Protein AF-A0A831PRX8-F1 (afdb_monomer)

InterPro domains:
  IPR012939 Glycosyl hydrolase family 92 [PF07971] (80-228)
  IPR050883 Peptide-N(4)-(N-acetyl-beta-glucosaminyl)asparagine amidase [PTHR12143] (80-228)

Mean predicted aligned error: 10.91 Å

Radius of gyration: 21.91 Å; Cα contacts (8 Å, |Δi|>4): 265; chains: 1; bounding box: 57×39×65 Å

Foldseek 3Di:
DDDDDPDDDDDDPDPQPDPDPDDDDDFDQPPGLVDRDPDPPDDDPPPQDPVLQVVLVVLCVVCVVVLSVDPPNVVSSVVSSVLSRPFDQAADPQQWHQALLRDIDGDDPAGATFWPPLVPCLVPSLLVCVVRVVVRLLNDVQNQLRNCVNNVARAQGGHRSRGDVPDADRRVVSSLVSCVVSPNDPHDPVSVVVRVVCLQAHADDPPDDSVRHGVQNVCCVVPVDRDPVPD

Sequence (231 aa):
MTVCCPDYPRPLRFQIVLRVAEIDKRELIVICRRCLVFEPLAPVIGDANPVNVLFARNQICKYKRMLISINHRFVTVFVFYRSLLAQYISQDVDGKYFGADGKIHTAKNYNFYGSFSCWDTYRSQHPLLTLIAHEHVNDFIKSIVAKTKQYGWLPGQHFQNVFGEGMVGDHLVPVVVDAYRKGFRDYDVDFIYNAMRTKALEFPKPPVSVDAARSGLKYTNELGYIAADRV

pLDDT: mean 78.48, std 23.6, range [23.33, 98.56]

Secondary structure (DSSP, 8-state):
-----S---S--------------SS----B-SS-B------SS-TT--HHHHHHHHHHHHHTHHHHHTSTTHHHHHHHHHHTTTSS-B-S-TTSEEE-TTSSEEE--SS--B--B-HHHHTTTHHHHHHHH-HHHHHHHHHHHHHHHHHHSS--SEEETTEEE--SSS-THHHHHHHHHHTT---S-HHHHHHHHHHHHHSPPPTTS-GGGSPTTHHHHHHHSS--TT--

Solvent-accessible surface area (backbone atoms only — not comparable to full-atom values): 14121 Å² total; per-residue (Å²): 135,86,85,68,78,93,86,72,86,86,85,79,89,70,83,76,84,75,80,74,80,90,74,79,95,84,76,69,80,52,69,46,98,89,42,86,47,87,59,85,70,77,87,76,78,78,89,69,57,67,68,34,54,51,50,28,52,51,51,50,62,74,45,37,71,66,51,64,73,43,93,56,37,68,62,52,53,51,52,53,43,60,65,37,58,64,77,46,77,48,49,49,98,87,29,38,29,73,40,52,67,78,42,82,43,68,48,78,99,50,61,38,48,30,44,44,65,22,78,69,33,46,80,49,48,52,60,48,36,62,74,78,42,55,89,47,50,34,22,51,50,39,26,53,47,52,40,23,67,48,54,74,47,62,68,44,19,30,52,79,44,44,79,40,68,60,79,73,69,66,31,49,51,61,45,52,50,53,37,48,73,75,66,48,64,74,52,68,59,69,61,47,51,51,39,52,51,43,47,74,76,42,72,53,59,84,93,46,57,60,77,67,23,49,84,47,46,70,40,32,73,75,70,73,43,67,57,82,94,78,108

Organism: NCBI:txid1484053

Structure (mmCIF, N/CA/C/O backbone):
data_AF-A0A831PRX8-F1
#
_entry.id   AF-A0A831PRX8-F1
#
loop_
_atom_site.group_PDB
_atom_site.id
_atom_site.type_symbol
_atom_site.label_atom_id
_atom_site.label_alt_id
_atom_site.label_comp_id
_atom_site.label_asym_id
_atom_site.label_entity_id
_atom_site.label_seq_id
_atom_site.pdbx_PDB_ins_code
_atom_site.Cartn_x
_atom_site.Cartn_y
_atom_site.Cartn_z
_atom_site.occupancy
_atom_site.B_iso_or_equiv
_atom_site.auth_seq_id
_atom_site.auth_comp_id
_atom_site.auth_asym_id
_atom_site.auth_atom_id
_atom_site.pdbx_PDB_model_num
ATOM 1 N N . MET A 1 1 ? -17.770 23.412 24.672 1.00 24.62 1 MET A N 1
ATOM 2 C CA . MET A 1 1 ? -19.061 22.699 24.786 1.00 24.62 1 MET A CA 1
ATOM 3 C C . MET A 1 1 ? -18.770 21.221 24.958 1.00 24.62 1 MET A C 1
ATOM 5 O O . MET A 1 1 ? -18.294 20.577 24.034 1.00 24.62 1 MET A O 1
ATOM 9 N N . THR A 1 2 ? -18.957 20.726 26.173 1.00 24.41 2 THR A N 1
ATOM 10 C CA . THR A 1 2 ? -18.679 19.346 26.574 1.00 24.41 2 THR A CA 1
ATOM 11 C C . THR A 1 2 ? -19.899 18.499 26.234 1.00 24.41 2 THR A C 1
ATOM 13 O O . THR A 1 2 ? -20.941 18.660 26.862 1.00 24.41 2 THR A O 1
ATOM 16 N N . VAL A 1 3 ? -19.805 17.620 25.236 1.00 25.72 3 VAL A N 1
ATOM 17 C CA . VAL A 1 3 ? -20.837 16.597 25.018 1.00 25.72 3 VAL A CA 1
ATOM 18 C C . VAL A 1 3 ? -20.432 15.377 25.837 1.00 25.72 3 VAL A C 1
ATOM 20 O O . VAL A 1 3 ? -19.638 14.540 25.408 1.00 25.72 3 VAL A O 1
ATOM 23 N N . CYS A 1 4 ? -20.924 15.344 27.074 1.00 27.72 4 CYS A N 1
ATOM 24 C CA . CYS A 1 4 ? -20.926 14.148 27.903 1.00 27.72 4 CYS A CA 1
ATOM 25 C C . CYS A 1 4 ? -21.866 13.103 27.290 1.00 27.72 4 CYS A C 1
ATOM 27 O O . CYS A 1 4 ? -22.941 13.433 26.795 1.00 27.72 4 CYS A O 1
ATOM 29 N N . CYS A 1 5 ? -21.450 11.840 27.364 1.00 25.31 5 CYS A N 1
ATOM 30 C CA . CYS A 1 5 ? -22.303 10.675 27.140 1.00 25.31 5 CYS A CA 1
ATOM 31 C C . CYS A 1 5 ? -23.614 10.813 27.958 1.00 25.31 5 CYS A C 1
ATOM 33 O O . CYS A 1 5 ? -23.515 11.231 29.116 1.00 25.31 5 CYS A O 1
ATOM 35 N N . PRO A 1 6 ? -24.806 10.465 27.430 1.00 28.02 6 PRO A N 1
ATOM 36 C CA . PRO A 1 6 ? -26.090 10.863 28.029 1.00 28.02 6 PRO A CA 1
ATOM 37 C C . PRO A 1 6 ? -26.479 10.182 29.355 1.00 28.02 6 PRO A C 1
ATOM 39 O O . PRO A 1 6 ? -27.463 10.590 29.962 1.00 28.02 6 PRO A O 1
ATOM 42 N N . ASP A 1 7 ? -25.730 9.194 29.848 1.00 31.30 7 ASP A N 1
ATOM 43 C CA . ASP A 1 7 ? -26.253 8.258 30.858 1.00 31.30 7 ASP A CA 1
ATOM 44 C C . ASP A 1 7 ? -25.655 8.367 32.272 1.00 31.30 7 ASP A C 1
ATOM 46 O O . ASP A 1 7 ? -25.472 7.343 32.925 1.00 31.30 7 ASP A O 1
ATOM 50 N N . TYR A 1 8 ? -25.352 9.558 32.812 1.00 31.92 8 TYR A N 1
ATOM 51 C CA . TYR A 1 8 ? -25.035 9.639 34.254 1.00 31.92 8 TYR A CA 1
ATOM 52 C C . TYR A 1 8 ? -25.580 10.887 34.978 1.00 31.92 8 TYR A C 1
ATOM 54 O O . TYR A 1 8 ? -25.291 12.014 34.567 1.00 31.92 8 TYR A O 1
ATOM 62 N N . PRO A 1 9 ? -26.321 10.716 36.096 1.00 30.98 9 PRO A N 1
ATOM 63 C CA . PRO A 1 9 ? -26.810 11.822 36.916 1.00 30.98 9 PRO A CA 1
ATOM 64 C C . PRO A 1 9 ? -25.683 12.480 37.744 1.00 30.98 9 PRO A C 1
ATOM 66 O O . PRO A 1 9 ? -24.712 11.838 38.142 1.00 30.98 9 PRO A O 1
ATOM 69 N N . ARG A 1 10 ? -25.833 13.796 37.972 1.00 29.72 10 ARG A N 1
ATOM 70 C CA . ARG A 1 10 ? -24.941 14.747 38.686 1.00 29.72 10 ARG A CA 1
ATOM 71 C C . ARG A 1 10 ? -24.609 14.345 40.153 1.00 29.72 10 ARG A C 1
ATOM 73 O O . ARG A 1 10 ? -25.204 13.419 40.686 1.00 29.72 10 ARG A O 1
ATOM 80 N N . PRO A 1 11 ? -23.768 15.108 40.886 1.00 34.84 11 PRO A N 1
ATOM 81 C CA . PRO A 1 11 ? -22.313 15.040 40.927 1.00 34.84 11 PRO A CA 1
ATOM 82 C C . PRO A 1 11 ? -21.845 14.606 42.333 1.00 34.84 11 PRO A C 1
ATOM 84 O O . PRO A 1 11 ? -21.962 15.358 43.299 1.00 34.84 11 PRO A O 1
ATOM 87 N N . LEU A 1 12 ? -21.269 13.414 42.479 1.00 26.17 12 LEU A N 1
ATOM 88 C CA . LEU A 1 12 ? -20.567 13.068 43.718 1.00 26.17 12 LEU A CA 1
ATOM 89 C C . LEU A 1 12 ? -19.159 13.667 43.669 1.00 26.17 12 LEU A C 1
ATOM 91 O O . LEU A 1 12 ? -18.431 13.468 42.697 1.00 26.17 12 LEU A O 1
ATOM 95 N N . ARG A 1 13 ? -18.791 14.419 44.714 1.00 28.67 13 ARG A N 1
ATOM 96 C CA . ARG A 1 13 ? -17.426 14.898 44.979 1.00 28.67 13 ARG A CA 1
ATOM 97 C C . ARG A 1 13 ? -16.452 13.719 44.891 1.00 28.67 13 ARG A C 1
ATOM 99 O O . ARG A 1 13 ? -16.284 12.976 45.852 1.00 28.67 13 ARG A O 1
ATOM 106 N N . PHE A 1 14 ? -15.800 13.547 43.747 1.00 28.70 14 PHE A N 1
ATOM 107 C CA . PHE A 1 14 ? -14.693 12.614 43.615 1.00 28.70 14 PHE A CA 1
ATOM 108 C C . PHE A 1 14 ? -13.418 13.334 44.045 1.00 28.70 14 PHE A C 1
ATOM 110 O O . PHE A 1 14 ? -12.893 14.176 43.321 1.00 28.70 14 PHE A O 1
ATOM 117 N N . GLN A 1 15 ? -12.914 12.990 45.232 1.00 23.33 15 GLN A N 1
ATOM 118 C CA . GLN A 1 15 ? -11.492 13.122 45.535 1.00 23.33 15 GLN A CA 1
ATOM 119 C C . GLN A 1 15 ? -10.727 12.333 44.467 1.00 23.33 15 GLN A C 1
ATOM 121 O O . GLN A 1 15 ? -10.672 11.102 44.485 1.00 23.33 15 GLN A O 1
ATOM 126 N N . ILE A 1 16 ? -10.184 13.049 43.487 1.00 30.73 16 ILE A N 1
ATOM 127 C CA . ILE A 1 16 ? -9.253 12.493 42.517 1.00 30.73 16 ILE A CA 1
ATOM 128 C C . ILE A 1 16 ? -7.970 12.215 43.296 1.00 30.73 16 ILE A C 1
ATOM 130 O O . ILE A 1 16 ? -7.211 13.127 43.609 1.00 30.73 16 ILE A O 1
ATOM 134 N N . VAL A 1 17 ? -7.727 10.950 43.637 1.00 25.27 17 VAL A N 1
ATOM 135 C CA . VAL A 1 17 ? -6.405 10.509 44.093 1.00 25.27 17 VAL A CA 1
ATOM 136 C C . VAL A 1 17 ? -5.488 10.529 42.869 1.00 25.27 17 VAL A C 1
ATOM 138 O O . VAL A 1 17 ? -5.312 9.528 42.174 1.00 25.27 17 VAL A O 1
ATOM 141 N N . LEU A 1 18 ? -4.971 11.720 42.567 1.00 30.11 18 LEU A N 1
ATOM 142 C CA . LEU A 1 18 ? -3.895 11.974 41.620 1.00 30.11 18 LEU A CA 1
ATOM 143 C C . LEU A 1 18 ? -2.624 11.320 42.179 1.00 30.11 18 LEU A C 1
ATOM 145 O O . LEU A 1 18 ? -1.923 11.913 42.990 1.00 30.11 18 LEU A O 1
ATOM 149 N N . ARG A 1 19 ? -2.305 10.088 41.769 1.00 27.78 19 ARG A N 1
ATOM 150 C CA . ARG A 1 19 ? -0.903 9.644 41.796 1.00 27.78 19 ARG A CA 1
ATOM 151 C C . ARG A 1 19 ? -0.262 10.126 40.505 1.00 27.78 19 ARG A C 1
ATOM 153 O O . ARG A 1 19 ? -0.295 9.437 39.491 1.00 27.78 19 ARG A O 1
ATOM 160 N N . VAL A 1 20 ? 0.235 11.356 40.566 1.00 32.34 20 VAL A N 1
ATOM 161 C CA . VAL A 1 20 ? 1.140 11.943 39.583 1.00 32.34 20 VAL A CA 1
ATOM 162 C C . VAL A 1 20 ? 2.449 11.165 39.685 1.00 32.34 20 VAL A C 1
ATOM 164 O O . VAL A 1 20 ? 3.098 11.189 40.725 1.00 32.34 20 VAL A O 1
ATOM 167 N N . ALA A 1 21 ? 2.808 10.419 38.645 1.00 28.75 21 ALA A N 1
ATOM 168 C CA . ALA A 1 21 ? 4.212 10.107 38.426 1.00 28.75 21 ALA A CA 1
ATOM 169 C C . ALA A 1 21 ? 4.812 11.375 37.807 1.00 28.75 21 ALA A C 1
ATOM 171 O O . ALA A 1 21 ? 4.507 11.705 36.662 1.00 28.75 21 ALA A O 1
ATOM 172 N N . GLU A 1 22 ? 5.551 12.138 38.609 1.00 28.20 22 GLU A N 1
ATOM 173 C CA . GLU A 1 22 ? 6.318 13.299 38.162 1.00 28.20 22 GLU A CA 1
ATOM 174 C C . GLU A 1 22 ? 7.402 12.842 37.184 1.00 28.20 22 GLU A C 1
ATOM 176 O O . GLU A 1 22 ? 8.437 12.331 37.598 1.00 28.20 22 GLU A O 1
ATOM 181 N N . ILE A 1 23 ? 7.169 13.036 35.886 1.00 33.28 23 ILE A N 1
ATOM 182 C CA . ILE A 1 23 ? 8.236 13.230 34.902 1.00 33.28 23 ILE A CA 1
ATOM 183 C C . ILE A 1 23 ? 7.803 14.397 34.012 1.00 33.28 23 ILE A C 1
ATOM 185 O O . ILE A 1 23 ? 6.857 14.297 33.239 1.00 33.28 23 ILE A O 1
ATOM 189 N N . ASP A 1 24 ? 8.471 15.518 34.262 1.00 27.70 24 ASP A N 1
ATOM 190 C CA . ASP A 1 24 ? 8.668 16.727 33.464 1.00 27.70 24 ASP A CA 1
ATOM 191 C C . ASP A 1 24 ? 7.588 17.171 32.447 1.00 27.70 24 ASP A C 1
ATOM 193 O O . ASP A 1 24 ? 7.362 16.589 31.390 1.00 27.70 24 ASP A O 1
ATOM 197 N N . LYS A 1 25 ? 6.954 18.291 32.806 1.00 32.66 25 LYS A N 1
ATOM 198 C CA . LYS A 1 25 ? 6.227 19.288 32.003 1.00 32.66 25 LYS A CA 1
ATOM 199 C C . LYS A 1 25 ? 6.123 19.004 30.487 1.00 32.66 25 LYS A C 1
ATOM 201 O O . LYS A 1 25 ? 7.031 19.367 29.745 1.00 32.66 25 LYS A O 1
ATOM 206 N N . ARG A 1 26 ? 4.950 18.508 30.044 1.00 32.50 26 ARG A N 1
ATOM 207 C CA . ARG A 1 26 ? 4.150 18.923 28.850 1.00 32.50 26 ARG A CA 1
ATOM 208 C C . ARG A 1 26 ? 3.352 17.753 28.215 1.00 32.50 26 ARG A C 1
ATOM 210 O O . ARG A 1 26 ? 3.678 17.340 27.117 1.00 32.50 26 ARG A O 1
ATOM 217 N N . GLU A 1 27 ? 2.312 17.244 28.885 1.00 33.47 27 GLU A N 1
ATOM 218 C CA . GLU A 1 27 ? 1.098 16.587 28.320 1.00 33.47 27 GLU A CA 1
ATOM 219 C C . GLU A 1 27 ? 0.470 15.669 29.388 1.00 33.47 27 GLU A C 1
ATOM 221 O O . GLU A 1 27 ? 1.110 14.747 29.890 1.00 33.47 27 GLU A O 1
ATOM 226 N N . LEU A 1 28 ? -0.791 15.913 29.763 1.00 36.50 28 LEU A N 1
ATOM 227 C CA . LEU A 1 28 ? -1.523 15.105 30.747 1.00 36.50 28 LEU A CA 1
ATOM 228 C C . LEU A 1 28 ? -2.551 14.225 30.025 1.00 36.50 28 LEU A C 1
ATOM 230 O O . LEU A 1 28 ? -3.632 14.685 29.668 1.00 36.50 28 LEU A O 1
ATOM 234 N N . ILE A 1 29 ? -2.254 12.934 29.853 1.00 42.22 29 ILE A N 1
ATOM 235 C CA . ILE A 1 29 ? -3.304 11.939 29.594 1.00 42.22 29 ILE A CA 1
ATOM 236 C C . ILE A 1 29 ? -3.951 11.627 30.946 1.00 42.22 29 ILE A C 1
ATOM 238 O O . ILE A 1 29 ? -3.381 10.905 31.767 1.00 42.22 29 ILE A O 1
ATOM 242 N N . VAL A 1 30 ? -5.147 12.164 31.202 1.00 40.50 30 VAL A N 1
ATOM 243 C CA . VAL A 1 30 ? -5.895 11.868 32.434 1.00 40.50 30 VAL A CA 1
ATOM 244 C C . VAL A 1 30 ? -6.531 10.478 32.323 1.00 40.50 30 VAL A C 1
ATOM 246 O O . VAL A 1 30 ? -7.697 10.297 31.972 1.00 40.50 30 VAL A O 1
ATOM 249 N N . ILE A 1 31 ? -5.752 9.447 32.648 1.00 47.00 31 ILE A N 1
ATOM 250 C CA . ILE A 1 31 ? -6.264 8.083 32.814 1.00 47.00 31 ILE A CA 1
ATOM 251 C C . ILE A 1 31 ? -6.915 7.988 34.202 1.00 47.00 31 ILE A C 1
ATOM 253 O O . ILE A 1 31 ? -6.281 7.606 35.185 1.00 47.00 31 ILE A O 1
ATOM 257 N N . CYS A 1 32 ? -8.197 8.345 34.315 1.00 40.19 32 CYS A N 1
ATOM 258 C CA . CYS A 1 32 ? -8.956 8.097 35.541 1.00 40.19 32 CYS A CA 1
ATOM 259 C C . CYS A 1 32 ? -9.113 6.578 35.749 1.00 40.19 32 CYS A C 1
ATOM 261 O O . CYS A 1 32 ? -9.435 5.843 34.814 1.00 40.19 32 CYS A O 1
ATOM 263 N N . ARG A 1 33 ? -8.947 6.092 36.993 1.00 41.28 33 ARG A N 1
ATOM 264 C CA . ARG A 1 33 ? -9.055 4.660 37.370 1.00 41.28 33 ARG A CA 1
ATOM 265 C C . ARG A 1 33 ? -10.352 3.975 36.906 1.00 41.28 33 ARG A C 1
ATOM 267 O O . ARG A 1 33 ? -10.385 2.750 36.845 1.00 41.28 33 ARG A O 1
ATOM 274 N N . ARG A 1 34 ? -11.401 4.742 36.581 1.00 41.59 34 ARG A N 1
ATOM 275 C CA . ARG A 1 34 ? -12.678 4.258 36.021 1.00 41.59 34 ARG A CA 1
ATOM 276 C C . ARG A 1 34 ? -12.938 4.698 34.574 1.00 41.59 34 ARG A C 1
ATOM 278 O O . ARG A 1 34 ? -13.712 4.048 33.873 1.00 41.59 34 ARG A O 1
ATOM 285 N N . CYS A 1 35 ? -12.272 5.745 34.089 1.00 44.12 35 CYS A N 1
ATOM 286 C CA . CYS A 1 35 ? -12.516 6.312 32.768 1.00 44.12 35 CYS A CA 1
ATOM 287 C C . CYS A 1 35 ? -11.206 6.700 32.073 1.00 44.12 35 CYS A C 1
ATOM 289 O O . CYS A 1 35 ? -10.506 7.594 32.529 1.00 44.12 35 CYS A O 1
ATOM 291 N N . LEU A 1 36 ? -10.909 6.088 30.921 1.00 49.84 36 LEU A N 1
ATOM 292 C CA . LEU A 1 36 ? -10.067 6.746 29.920 1.00 49.84 36 LEU A CA 1
ATOM 293 C C . LEU A 1 36 ? -10.834 7.995 29.476 1.00 49.84 36 LEU A C 1
ATOM 295 O O . LEU A 1 36 ? -11.807 7.872 28.732 1.00 49.84 36 LEU A O 1
ATOM 299 N N . VAL A 1 37 ? -10.470 9.154 30.017 1.00 42.50 37 VAL A N 1
ATOM 300 C CA . VAL A 1 37 ? -10.925 10.452 29.525 1.00 42.50 37 VAL A CA 1
ATOM 301 C C . VAL A 1 37 ? -9.766 10.994 28.706 1.00 42.50 37 VAL A C 1
ATOM 303 O O . VAL A 1 37 ? -8.740 11.396 29.242 1.00 42.50 37 VAL A O 1
ATOM 306 N N . PHE A 1 38 ? -9.907 10.907 27.387 1.00 43.59 38 PHE A N 1
ATOM 307 C CA . PHE A 1 38 ? -8.982 11.535 26.453 1.00 43.59 38 PHE A CA 1
ATOM 308 C C . PHE A 1 38 ? -9.445 12.984 26.285 1.00 43.59 38 PHE A C 1
ATOM 310 O O . PHE A 1 38 ? -10.287 13.274 25.436 1.00 43.59 38 PHE A O 1
ATOM 317 N N . GLU A 1 39 ? -8.962 13.878 27.143 1.00 40.16 39 GLU A N 1
ATOM 318 C CA . GLU A 1 39 ? -9.019 15.310 26.861 1.00 40.16 39 GLU A CA 1
ATOM 319 C C . GLU A 1 39 ? -7.693 15.711 26.213 1.00 40.16 39 GLU A C 1
ATOM 321 O O . GLU A 1 39 ? -6.651 15.627 26.864 1.00 40.16 39 GLU A O 1
ATOM 326 N N . PRO A 1 40 ? -7.687 16.101 24.926 1.00 40.34 40 PRO A N 1
ATOM 327 C CA . PRO A 1 40 ? -6.510 16.703 24.336 1.00 40.34 40 PRO A CA 1
ATOM 328 C C . PRO A 1 40 ? -6.356 18.106 24.928 1.00 40.34 40 PRO A C 1
ATOM 330 O O . PRO A 1 40 ? -6.984 19.058 24.473 1.00 40.34 40 PRO A O 1
ATOM 333 N N . LEU A 1 41 ? -5.504 18.249 25.939 1.00 37.16 41 LEU A N 1
ATOM 334 C CA . LEU A 1 41 ? -4.852 19.529 26.190 1.00 37.16 41 LEU A CA 1
ATOM 335 C C . LEU A 1 41 ? -3.688 19.625 25.199 1.00 37.16 41 LEU A C 1
ATOM 337 O O . LEU A 1 41 ? -2.563 19.248 25.512 1.00 37.16 41 LEU A O 1
ATOM 341 N N . ALA A 1 42 ? -3.972 20.071 23.973 1.00 36.12 42 ALA A N 1
ATOM 342 C CA . ALA A 1 42 ? -2.919 20.571 23.089 1.00 36.12 42 ALA A CA 1
ATOM 343 C C . ALA A 1 42 ? -2.218 21.743 23.812 1.00 36.12 42 ALA A C 1
ATOM 345 O O . ALA A 1 42 ? -2.925 22.565 24.404 1.00 36.12 42 ALA A O 1
ATOM 346 N N . PRO A 1 43 ? -0.870 21.830 23.808 1.00 38.50 43 PRO A N 1
ATOM 347 C CA . PRO A 1 43 ? -0.081 21.817 22.576 1.00 38.50 43 PRO A CA 1
ATOM 348 C C . PRO A 1 43 ? 1.312 21.156 22.721 1.00 38.50 43 PRO A C 1
ATOM 350 O O . PRO A 1 43 ? 2.255 21.806 23.170 1.00 38.50 43 PRO A O 1
ATOM 353 N N . VAL A 1 44 ? 1.492 19.899 22.294 1.00 37.84 44 VAL A N 1
ATOM 354 C CA . VAL A 1 44 ? 2.837 19.388 21.917 1.00 37.84 44 VAL A CA 1
ATOM 355 C C . VAL A 1 44 ? 2.817 18.490 20.679 1.00 37.84 44 VAL A C 1
ATOM 357 O O . VAL A 1 44 ? 3.828 18.388 19.991 1.00 37.84 44 VAL A O 1
ATOM 360 N N . ILE A 1 45 ? 1.671 17.925 20.289 1.00 43.28 45 ILE A N 1
ATOM 361 C CA . ILE A 1 45 ? 1.517 17.307 18.962 1.00 43.28 45 ILE A CA 1
ATOM 362 C C . ILE A 1 45 ? 1.122 18.384 17.938 1.00 43.28 45 ILE A C 1
ATOM 364 O O . ILE A 1 45 ? -0.045 18.509 17.571 1.00 43.28 45 ILE A O 1
ATOM 368 N N . GLY A 1 46 ? 2.088 19.197 17.506 1.00 37.06 46 GLY A N 1
ATOM 369 C CA . GLY A 1 46 ? 1.940 19.971 16.271 1.00 37.06 46 GLY A CA 1
ATOM 370 C C . GLY A 1 46 ? 1.691 19.018 15.095 1.00 37.06 46 GLY A C 1
ATOM 371 O O . GLY A 1 46 ? 2.318 17.965 15.016 1.00 37.06 46 GLY A O 1
ATOM 372 N N . ASP A 1 47 ? 0.744 19.366 14.225 1.00 46.78 47 ASP A N 1
ATOM 373 C CA . ASP A 1 47 ? 0.515 18.771 12.895 1.00 46.78 47 ASP A CA 1
ATOM 374 C C . ASP A 1 47 ? -0.225 17.418 12.786 1.00 46.78 47 ASP A C 1
ATOM 376 O O . ASP A 1 47 ? -0.334 16.866 11.689 1.00 46.78 47 ASP A O 1
ATOM 380 N N . ALA A 1 48 ? -0.816 16.870 13.857 1.00 56.03 48 ALA A N 1
ATOM 381 C CA . ALA A 1 48 ? -1.646 15.663 13.715 1.00 56.03 48 ALA A CA 1
ATOM 382 C C . ALA A 1 48 ? -3.025 15.966 13.093 1.00 56.03 48 ALA A C 1
ATOM 384 O O . ALA A 1 48 ? -3.785 16.791 13.601 1.00 56.03 48 ALA A O 1
ATOM 385 N N . ASN A 1 49 ? -3.382 15.240 12.025 1.00 67.44 49 ASN A N 1
ATOM 386 C CA . ASN A 1 49 ? -4.675 15.368 11.346 1.00 67.44 49 ASN A CA 1
ATOM 387 C C . ASN A 1 49 ? -5.848 15.106 12.330 1.00 67.44 49 ASN A C 1
ATOM 389 O O . ASN A 1 49 ? -5.914 14.012 12.906 1.00 67.44 49 ASN A O 1
ATOM 393 N N . PRO A 1 50 ? -6.803 16.047 12.499 1.00 72.19 50 PRO A N 1
ATOM 394 C CA . PRO A 1 50 ? -7.936 15.903 13.420 1.00 72.19 50 PRO A CA 1
ATOM 395 C C . PRO A 1 50 ? -8.776 14.636 13.205 1.00 72.19 50 PRO A C 1
ATOM 397 O O . PRO A 1 50 ? -9.286 14.064 14.170 1.00 72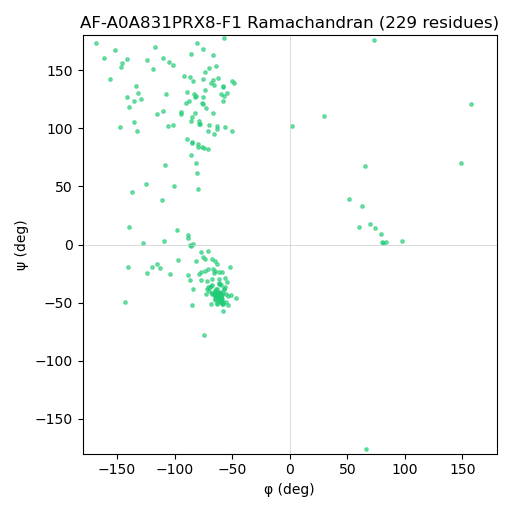.19 50 PRO A O 1
ATOM 400 N N . VAL A 1 51 ? -8.890 14.161 11.959 1.00 75.00 51 VAL A N 1
ATOM 401 C CA . VAL A 1 51 ? -9.621 12.931 11.611 1.00 75.00 51 VAL A CA 1
ATOM 402 C C . VAL A 1 51 ? -8.942 11.705 12.223 1.00 75.00 51 VAL A C 1
ATOM 404 O O . VAL A 1 51 ? -9.611 10.852 12.807 1.00 75.00 51 VAL A O 1
ATOM 407 N N . ASN A 1 52 ? -7.611 11.645 12.178 1.00 74.75 52 ASN A N 1
ATOM 408 C CA . ASN A 1 52 ? -6.846 10.535 12.747 1.00 74.75 52 ASN A CA 1
ATOM 409 C C . ASN A 1 52 ? -6.865 10.545 14.274 1.00 74.75 52 ASN A C 1
ATOM 411 O O . ASN A 1 52 ? -6.953 9.489 14.897 1.00 74.75 52 ASN A O 1
ATOM 415 N N . VAL A 1 53 ? -6.842 11.730 14.889 1.00 77.94 53 VAL A N 1
ATOM 416 C CA . VAL A 1 53 ? -6.995 11.861 16.346 1.00 77.94 53 VAL A CA 1
ATOM 417 C C . VAL A 1 53 ? -8.364 11.339 16.785 1.00 77.94 53 VAL A C 1
ATOM 419 O O . VAL A 1 53 ? -8.462 10.593 17.764 1.00 77.94 53 VAL A O 1
ATOM 422 N N . LEU A 1 54 ? -9.422 11.677 16.042 1.00 78.94 54 LEU A N 1
ATOM 423 C CA . LEU A 1 54 ? -10.769 11.181 16.309 1.00 78.94 54 LEU A CA 1
ATOM 424 C C . LEU A 1 54 ? -10.866 9.661 16.120 1.00 78.94 54 LEU A C 1
ATOM 426 O O . LEU A 1 54 ? -11.413 8.971 16.980 1.00 78.94 54 LEU A O 1
ATOM 430 N N . PHE A 1 55 ? -10.293 9.130 15.040 1.00 82.62 55 PHE A N 1
ATOM 431 C CA . PHE A 1 55 ? -10.216 7.691 14.798 1.00 82.62 55 PHE A CA 1
ATOM 432 C C . PHE A 1 55 ? -9.484 6.960 15.932 1.00 82.62 55 PHE A C 1
ATOM 434 O O . PHE A 1 55 ? -10.031 6.019 16.513 1.00 82.62 55 PHE A O 1
ATOM 441 N N . ALA A 1 56 ? -8.296 7.431 16.320 1.00 82.75 56 ALA A N 1
ATOM 442 C CA . ALA A 1 56 ? -7.515 6.841 17.400 1.00 82.75 56 ALA A CA 1
ATOM 443 C C . ALA A 1 56 ? -8.291 6.842 18.724 1.00 82.75 56 ALA A C 1
ATOM 445 O O . ALA A 1 56 ? -8.345 5.830 19.427 1.00 82.75 56 ALA A O 1
ATOM 446 N N . ARG A 1 57 ? -8.971 7.953 19.034 1.00 79.31 57 ARG A N 1
ATOM 447 C CA . ARG A 1 57 ? -9.854 8.057 20.200 1.00 79.31 57 ARG A CA 1
ATOM 448 C C . ARG A 1 57 ? -10.985 7.026 20.148 1.00 79.31 57 ARG A C 1
ATOM 450 O O . ARG A 1 57 ? -11.224 6.352 21.150 1.00 79.31 57 ARG A O 1
ATOM 457 N N . ASN A 1 58 ? -11.650 6.865 19.006 1.00 83.62 58 ASN A N 1
ATOM 458 C CA . ASN A 1 58 ? -12.739 5.900 18.843 1.00 83.62 58 ASN A CA 1
ATOM 459 C C . ASN A 1 58 ? -12.258 4.456 19.042 1.00 83.62 58 ASN A C 1
ATOM 461 O O . ASN A 1 58 ? -12.908 3.686 19.751 1.00 83.62 58 ASN A O 1
ATOM 465 N N . GLN A 1 59 ? -11.087 4.105 18.506 1.00 84.00 59 GLN A N 1
ATOM 466 C CA . GLN A 1 59 ? -10.494 2.781 18.701 1.00 84.00 59 GLN A CA 1
ATOM 467 C C . GLN A 1 59 ? -10.099 2.542 20.166 1.00 84.00 59 GLN A C 1
ATOM 469 O O . GLN A 1 59 ? -10.403 1.491 20.729 1.00 84.00 59 GLN A O 1
ATOM 474 N N . ILE A 1 60 ? -9.503 3.530 20.842 1.00 84.31 60 ILE A N 1
ATOM 475 C CA . ILE A 1 60 ? -9.198 3.438 22.281 1.00 84.31 60 ILE A CA 1
ATOM 476 C C . ILE A 1 60 ? -10.478 3.218 23.094 1.00 84.31 60 ILE A C 1
ATOM 478 O O . ILE A 1 60 ? -10.493 2.401 24.015 1.00 84.31 60 ILE A O 1
ATOM 482 N N . CYS A 1 61 ? -11.567 3.911 22.750 1.00 81.62 61 CYS A N 1
ATOM 483 C CA . CYS A 1 61 ? -12.867 3.713 23.385 1.00 81.62 61 CYS A CA 1
ATOM 484 C C . CYS A 1 61 ? -13.417 2.300 23.139 1.00 81.62 61 CYS A C 1
ATOM 486 O O . CYS A 1 61 ? -13.855 1.656 24.095 1.00 81.62 61 CYS A O 1
ATOM 488 N N . LYS A 1 62 ? -13.335 1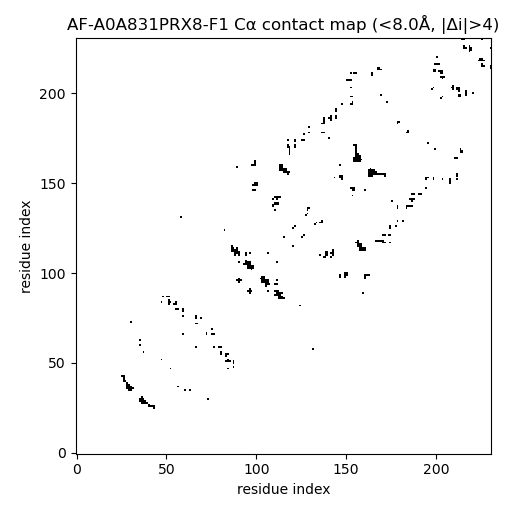.795 21.901 1.00 85.12 62 LYS A N 1
ATOM 489 C CA . LYS A 1 62 ? -13.781 0.448 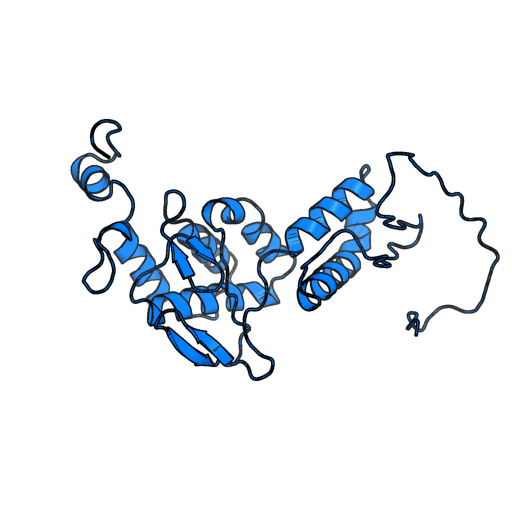21.507 1.00 85.12 62 LYS A CA 1
ATOM 490 C C . LYS A 1 62 ? -13.038 -0.651 22.276 1.00 85.12 62 LYS A C 1
ATOM 492 O O . LYS A 1 62 ? -13.666 -1.561 22.810 1.00 85.12 62 LYS A O 1
ATOM 497 N N . TYR A 1 63 ? -11.719 -0.525 22.424 1.00 85.81 63 TYR A N 1
ATOM 498 C CA . TYR A 1 63 ? -10.862 -1.522 23.084 1.00 85.81 63 TYR A CA 1
ATOM 499 C C . TYR A 1 63 ? -10.536 -1.199 24.550 1.00 85.81 63 TYR A C 1
ATOM 501 O O . TYR A 1 63 ? -9.692 -1.848 25.171 1.00 85.81 63 TYR A O 1
ATOM 509 N N . LYS A 1 64 ? -11.241 -0.236 25.153 1.00 82.25 64 LYS A N 1
ATOM 510 C CA . LYS A 1 64 ? -10.971 0.287 26.501 1.00 82.25 64 LYS A CA 1
ATOM 511 C C . LYS A 1 64 ? -10.851 -0.796 27.575 1.00 82.25 64 LYS A C 1
ATOM 513 O O . LYS A 1 64 ? -9.957 -0.719 28.412 1.00 82.25 64 LYS A O 1
ATOM 518 N N . ARG A 1 65 ? -11.735 -1.802 27.574 1.00 80.00 65 ARG A N 1
ATOM 519 C CA . ARG A 1 65 ? -11.711 -2.882 28.583 1.00 80.00 65 ARG A CA 1
ATOM 520 C C . ARG A 1 65 ? -10.414 -3.694 28.522 1.00 80.00 65 ARG A C 1
ATOM 522 O O . ARG A 1 65 ? -9.806 -3.922 29.561 1.00 80.00 65 ARG A O 1
ATOM 529 N N . MET A 1 66 ? -9.979 -4.049 27.314 1.00 82.81 66 MET A N 1
ATOM 530 C CA . MET A 1 66 ? -8.727 -4.770 27.064 1.00 82.81 66 MET A CA 1
ATOM 531 C C . MET A 1 66 ? -7.503 -3.911 27.405 1.00 82.81 66 MET A C 1
ATOM 533 O O . MET A 1 66 ? -6.563 -4.383 28.034 1.00 82.81 66 MET A O 1
ATOM 537 N N . LEU A 1 67 ? -7.516 -2.627 27.042 1.00 78.25 67 LEU A N 1
ATOM 538 C CA . LEU A 1 67 ? -6.391 -1.725 27.311 1.00 78.25 67 LEU A CA 1
ATOM 539 C C . LEU A 1 67 ? -6.202 -1.458 28.815 1.00 78.25 67 LEU A C 1
ATOM 541 O O . LEU A 1 67 ? -5.076 -1.336 29.291 1.00 78.25 67 LEU A O 1
ATOM 545 N N . ILE A 1 68 ? -7.296 -1.391 29.584 1.00 72.75 68 ILE A N 1
ATOM 546 C CA . ILE A 1 68 ? -7.254 -1.159 31.036 1.00 72.75 68 ILE A CA 1
ATOM 547 C C . ILE A 1 68 ? -6.844 -2.422 31.811 1.00 72.75 68 ILE A C 1
ATOM 549 O O . ILE A 1 68 ? -6.328 -2.301 32.919 1.00 72.75 68 ILE A O 1
ATOM 553 N N . SER A 1 69 ? -7.025 -3.635 31.285 1.00 75.31 69 SER A N 1
ATOM 554 C CA . SER A 1 69 ? -6.634 -4.849 32.021 1.00 75.31 69 SER A CA 1
ATOM 555 C C . SER A 1 69 ? -5.118 -5.073 32.085 1.00 75.31 69 SER A C 1
ATOM 557 O O . SER A 1 69 ? -4.662 -5.893 32.873 1.00 75.31 69 SER A O 1
ATOM 559 N N . ILE A 1 70 ? -4.328 -4.342 31.295 1.00 79.69 70 ILE A N 1
ATOM 560 C CA . ILE A 1 70 ? -2.874 -4.516 31.191 1.00 79.69 70 ILE A CA 1
ATOM 561 C C . ILE A 1 70 ? -2.155 -3.755 32.320 1.00 79.69 70 ILE A C 1
ATOM 563 O O . ILE A 1 70 ? -2.537 -2.638 32.660 1.00 79.69 70 ILE A O 1
ATOM 567 N N . ASN A 1 71 ? -1.095 -4.334 32.900 1.00 75.38 71 ASN A N 1
ATOM 568 C CA . ASN A 1 71 ? -0.360 -3.742 34.033 1.00 75.38 71 ASN A CA 1
ATOM 569 C C . ASN A 1 71 ? 0.279 -2.374 33.705 1.00 75.38 71 ASN A C 1
ATOM 571 O O . ASN A 1 71 ? 0.292 -1.483 34.551 1.00 75.38 71 ASN A O 1
ATOM 575 N N . HIS A 1 72 ? 0.729 -2.160 32.463 1.00 76.75 72 HIS A N 1
ATOM 576 C CA . HIS A 1 72 ? 1.378 -0.922 31.998 1.00 76.75 72 HIS A CA 1
ATOM 577 C C . HIS A 1 72 ? 0.434 -0.001 31.202 1.00 76.75 72 HIS A C 1
ATOM 579 O O . HIS A 1 72 ? 0.771 0.470 30.117 1.00 76.75 72 HIS A O 1
ATOM 585 N N . ARG A 1 73 ? -0.755 0.283 31.754 1.00 76.69 73 ARG A N 1
ATOM 586 C CA . ARG A 1 73 ? -1.874 0.982 31.075 1.00 76.69 73 ARG A CA 1
ATOM 587 C C . ARG A 1 73 ? -1.474 2.242 30.310 1.00 76.69 73 ARG A C 1
ATOM 589 O O . ARG A 1 73 ? -1.915 2.424 29.182 1.00 76.69 73 ARG A O 1
ATOM 596 N N . PHE A 1 74 ? -0.664 3.111 30.917 1.00 78.50 74 PHE A N 1
ATOM 597 C CA . PHE A 1 74 ? -0.243 4.361 30.280 1.00 78.50 74 PHE A CA 1
ATOM 598 C C . PHE A 1 74 ? 0.577 4.096 29.014 1.00 78.50 74 PHE A C 1
ATOM 600 O O . PHE A 1 74 ? 0.229 4.591 27.946 1.00 78.50 74 PHE A O 1
ATOM 607 N N . VAL A 1 75 ? 1.607 3.251 29.121 1.00 80.56 75 VAL A N 1
ATOM 608 C CA . VAL A 1 75 ? 2.479 2.891 27.995 1.00 80.56 75 VAL A CA 1
ATOM 609 C C . VAL A 1 75 ? 1.676 2.187 26.904 1.00 80.56 75 VAL A C 1
ATOM 611 O O . VAL A 1 75 ? 1.795 2.539 25.736 1.00 80.56 75 VAL A O 1
ATOM 614 N N . THR A 1 76 ? 0.802 1.247 27.271 1.00 83.38 76 THR A N 1
ATOM 615 C CA . THR A 1 76 ? -0.048 0.536 26.309 1.00 83.38 76 THR A CA 1
ATOM 616 C C . THR A 1 76 ? -0.968 1.492 25.553 1.00 83.38 76 THR A C 1
ATOM 618 O O . THR A 1 76 ? -1.012 1.442 24.328 1.00 83.38 76 THR A O 1
ATOM 621 N N . VAL A 1 77 ? -1.686 2.379 26.250 1.00 81.56 77 VAL A N 1
ATOM 622 C CA . VAL A 1 77 ? -2.593 3.344 25.607 1.00 81.56 77 VAL A CA 1
ATOM 623 C C . VAL A 1 77 ? -1.817 4.328 24.735 1.00 81.56 77 VAL A C 1
ATOM 625 O O . VAL A 1 77 ? -2.265 4.636 23.634 1.00 81.56 77 VAL A O 1
ATOM 628 N N . PHE A 1 78 ? -0.646 4.785 25.184 1.00 85.12 78 PHE A N 1
ATOM 629 C CA . PHE A 1 78 ? 0.210 5.682 24.414 1.00 85.12 78 PHE A CA 1
ATOM 630 C C . PHE A 1 78 ? 0.712 5.030 23.119 1.00 85.12 78 PHE A C 1
ATOM 632 O O . PHE A 1 78 ? 0.553 5.601 22.042 1.00 85.12 78 PHE A O 1
ATOM 639 N N . VAL A 1 79 ? 1.264 3.815 23.195 1.00 88.75 79 VAL A N 1
ATOM 640 C CA . VAL A 1 79 ? 1.736 3.075 22.012 1.00 88.75 79 VAL A CA 1
ATOM 641 C C . VAL A 1 79 ? 0.571 2.743 21.078 1.00 88.75 79 VAL A C 1
ATOM 643 O O . VAL A 1 79 ? 0.692 2.907 19.865 1.00 88.75 79 VAL A O 1
ATOM 646 N N . PHE A 1 80 ? -0.580 2.350 21.627 1.00 88.94 80 PHE A N 1
ATOM 647 C CA . PHE A 1 80 ? -1.781 2.086 20.839 1.00 88.94 80 PHE A CA 1
ATOM 648 C C . PHE A 1 80 ? -2.261 3.345 20.109 1.00 88.94 80 PHE A C 1
ATOM 650 O O . PHE A 1 80 ? -2.483 3.297 18.905 1.00 88.94 80 PHE A O 1
ATOM 657 N N . TYR A 1 81 ? -2.323 4.494 20.787 1.00 87.69 81 TYR A N 1
ATOM 658 C CA . TYR A 1 81 ? -2.620 5.781 20.157 1.00 87.69 81 TYR A CA 1
ATOM 659 C C . TYR A 1 81 ? -1.646 6.087 19.011 1.00 87.69 81 TYR A C 1
ATOM 661 O O . TYR A 1 81 ? -2.081 6.362 17.895 1.00 87.69 81 TYR A O 1
ATOM 669 N N . ARG A 1 82 ? -0.332 5.962 19.249 1.00 88.25 82 ARG A N 1
ATOM 670 C CA . ARG A 1 82 ? 0.710 6.211 18.235 1.00 88.25 82 ARG A CA 1
ATOM 671 C C . ARG A 1 82 ? 0.583 5.289 17.020 1.00 88.25 82 ARG A C 1
ATOM 673 O O . ARG A 1 82 ? 0.817 5.740 15.903 1.00 88.25 82 ARG A O 1
ATOM 680 N N . SER A 1 83 ? 0.148 4.043 17.214 1.00 90.25 83 SER A N 1
ATOM 681 C CA . SER A 1 83 ? -0.073 3.083 16.122 1.00 90.25 83 SER A CA 1
ATOM 682 C C . SER A 1 83 ? -1.231 3.448 15.179 1.00 90.25 83 SER A C 1
ATOM 684 O O . SER A 1 83 ? -1.342 2.870 14.100 1.00 90.25 83 SER A O 1
ATOM 686 N N . LEU A 1 84 ? -2.073 4.417 15.555 1.00 89.75 84 LEU A N 1
ATOM 687 C CA . LEU A 1 84 ? -3.266 4.833 14.808 1.00 89.75 84 LEU A CA 1
ATOM 688 C C . LEU A 1 84 ? -3.132 6.219 14.161 1.00 89.75 84 LEU A C 1
ATOM 690 O O . LEU A 1 84 ? -4.089 6.717 13.576 1.00 89.75 84 LEU A O 1
ATOM 694 N N . LEU A 1 85 ? -1.965 6.861 14.281 1.00 86.12 85 LEU A N 1
ATOM 695 C CA . LEU A 1 85 ? -1.740 8.199 13.726 1.00 86.12 85 LEU A CA 1
ATOM 696 C C . LEU A 1 85 ? -1.294 8.179 12.264 1.00 86.12 85 LEU A C 1
ATOM 698 O O . LEU A 1 85 ? -1.593 9.117 11.529 1.00 86.12 85 LEU A O 1
ATOM 702 N N . ALA A 1 86 ? -0.581 7.132 11.848 1.00 83.25 86 ALA A N 1
ATOM 703 C CA . ALA A 1 86 ? -0.215 6.916 10.451 1.00 83.25 86 ALA A CA 1
ATOM 704 C C . ALA A 1 86 ? -1.343 6.189 9.698 1.00 83.25 86 ALA A C 1
ATOM 706 O O . ALA A 1 86 ? -2.223 5.606 10.323 1.00 83.25 86 ALA A O 1
ATOM 707 N N . GLN A 1 87 ? -1.301 6.221 8.364 1.00 87.69 87 GLN A N 1
ATOM 708 C CA . GLN A 1 87 ? -2.431 5.907 7.479 1.00 87.69 87 GLN A CA 1
ATOM 709 C C . GLN A 1 87 ? -3.583 6.906 7.599 1.00 87.69 87 GLN A C 1
ATOM 711 O O . GLN A 1 87 ? -4.672 6.600 8.073 1.00 87.69 87 GLN A O 1
ATOM 716 N N . TYR A 1 88 ? -3.320 8.139 7.159 1.00 86.19 88 TYR A N 1
ATOM 717 C CA . TYR A 1 88 ? -4.320 9.200 7.065 1.00 86.19 88 TYR A CA 1
ATOM 718 C C . TYR A 1 88 ? -4.983 9.248 5.689 1.00 86.19 88 TYR A C 1
ATOM 720 O O . TYR A 1 88 ? -4.346 9.059 4.646 1.00 86.19 88 TYR A O 1
ATOM 728 N N . ILE A 1 89 ? -6.266 9.595 5.716 1.00 91.00 89 ILE A N 1
ATOM 729 C CA . ILE A 1 89 ? -7.039 9.938 4.529 1.00 91.00 89 ILE A CA 1
ATOM 730 C C . ILE A 1 89 ? -6.367 11.136 3.847 1.00 91.00 89 ILE A C 1
ATOM 732 O O . ILE A 1 89 ? -6.020 12.123 4.494 1.00 91.00 89 ILE A O 1
ATOM 736 N N . SER A 1 90 ? -6.128 11.015 2.545 1.00 91.25 90 SER A N 1
ATOM 737 C CA . SER A 1 90 ? -5.448 12.007 1.704 1.00 91.25 90 SER A CA 1
ATOM 738 C C . SER A 1 90 ? -6.320 12.380 0.509 1.00 91.25 90 SER A C 1
ATOM 740 O O . SER A 1 90 ? -5.901 12.277 -0.641 1.00 91.25 90 SER A O 1
ATOM 742 N N . GLN A 1 91 ? -7.558 12.759 0.804 1.00 92.88 91 GLN A N 1
ATOM 743 C CA . GLN A 1 91 ? -8.532 13.284 -0.145 1.00 92.88 91 GLN A CA 1
ATOM 744 C C . GLN A 1 91 ? -9.331 14.401 0.526 1.00 92.88 91 GLN A C 1
ATOM 746 O O . GLN A 1 91 ? -9.428 14.446 1.756 1.00 92.88 91 GLN A O 1
ATOM 751 N N . ASP A 1 92 ? -9.946 15.242 -0.291 1.00 93.12 92 ASP A N 1
ATOM 752 C CA . ASP A 1 92 ? -10.908 16.245 0.135 1.00 93.12 92 ASP A CA 1
ATOM 753 C C . ASP A 1 92 ? -12.265 15.613 0.481 1.00 93.12 92 ASP A C 1
ATOM 755 O O . ASP A 1 92 ? -12.548 14.444 0.194 1.00 93.12 92 ASP A O 1
ATOM 759 N N . VAL A 1 93 ? -13.139 16.409 1.105 1.00 92.50 93 VAL A N 1
ATOM 760 C CA . VAL A 1 93 ? -14.482 15.985 1.545 1.00 92.50 93 VAL A CA 1
ATOM 761 C C . VAL A 1 93 ? -15.388 15.528 0.398 1.00 92.50 93 VAL A C 1
ATOM 763 O O . VAL A 1 93 ? -16.315 14.757 0.625 1.00 92.50 93 VAL A O 1
ATOM 766 N N . ASP A 1 94 ? -15.119 15.979 -0.829 1.00 94.50 94 ASP A N 1
ATOM 767 C CA . ASP A 1 94 ? -15.824 15.568 -2.047 1.00 94.50 94 ASP A CA 1
ATOM 768 C C . ASP A 1 94 ? -15.202 14.322 -2.711 1.00 94.50 94 ASP A C 1
ATOM 770 O O . ASP A 1 94 ? -15.620 13.909 -3.795 1.00 94.50 94 ASP A O 1
ATOM 774 N N . GLY A 1 95 ? -14.205 13.713 -2.062 1.00 95.00 95 GLY A N 1
ATOM 775 C CA . GLY A 1 95 ? -13.507 12.517 -2.520 1.00 95.00 95 GLY A CA 1
ATOM 776 C C . GLY A 1 95 ? -12.373 12.780 -3.505 1.00 95.00 95 GLY A C 1
ATOM 777 O O . GLY A 1 95 ? -11.762 11.818 -3.981 1.00 95.00 95 GLY A O 1
ATOM 778 N N . LYS A 1 96 ? -12.072 14.039 -3.846 1.00 97.06 96 LYS A N 1
ATOM 779 C CA . LYS A 1 96 ? -10.979 14.358 -4.770 1.00 97.06 96 LYS A CA 1
ATOM 780 C C . LYS A 1 96 ? -9.613 14.218 -4.115 1.00 97.06 96 LYS A C 1
ATOM 782 O O . LYS A 1 96 ? -9.426 14.571 -2.958 1.00 97.06 96 LYS A O 1
ATOM 787 N N . TYR A 1 97 ? -8.639 13.729 -4.870 1.00 94.69 97 TYR A N 1
ATOM 788 C CA . TYR A 1 97 ? -7.249 13.650 -4.435 1.00 94.69 97 TYR A CA 1
ATOM 789 C C . TYR A 1 97 ? -6.296 13.873 -5.607 1.00 94.69 97 TYR A C 1
ATOM 791 O O . TYR A 1 97 ? -6.639 13.643 -6.768 1.00 94.69 97 TYR A O 1
ATOM 799 N N . PHE A 1 98 ? -5.079 14.309 -5.297 1.00 92.75 98 PHE A N 1
ATOM 800 C CA . PHE A 1 98 ? -4.020 14.484 -6.283 1.00 92.75 98 PHE A CA 1
ATOM 801 C C . PHE A 1 98 ? -3.331 13.143 -6.554 1.00 92.75 98 PHE A C 1
ATOM 803 O O . PHE A 1 98 ? -2.730 12.573 -5.651 1.00 92.75 98 PHE A O 1
ATOM 810 N N . GLY A 1 99 ? -3.475 12.595 -7.755 1.00 91.50 99 GLY A N 1
ATOM 811 C CA . GLY A 1 99 ? -2.975 11.277 -8.135 1.00 91.50 99 GLY A CA 1
ATOM 812 C C . GLY A 1 99 ? -1.492 11.250 -8.488 1.00 91.50 99 GLY A C 1
ATOM 813 O O . GLY A 1 99 ? -0.821 12.274 -8.605 1.00 91.50 99 GLY A O 1
ATOM 814 N N . ALA A 1 100 ? -0.993 10.033 -8.694 1.00 86.12 100 ALA A N 1
ATOM 815 C CA . ALA A 1 100 ? 0.409 9.777 -9.017 1.00 86.12 100 ALA A CA 1
ATOM 816 C C . ALA A 1 100 ? 0.883 10.332 -10.363 1.00 86.12 100 ALA A C 1
ATOM 818 O O . ALA A 1 100 ? 2.072 10.533 -10.584 1.00 86.12 100 ALA A O 1
ATOM 819 N N . ASP A 1 101 ? -0.063 10.543 -11.265 1.00 89.94 101 ASP A N 1
ATOM 820 C CA . ASP A 1 101 ? 0.120 11.053 -12.618 1.00 89.94 101 ASP A CA 1
ATOM 821 C C . ASP A 1 101 ? 0.067 12.589 -12.681 1.00 89.94 101 ASP A C 1
ATOM 823 O O . ASP A 1 101 ? 0.013 13.163 -13.769 1.00 89.94 101 ASP A O 1
ATOM 827 N N . GLY A 1 102 ? 0.029 13.259 -11.523 1.00 89.88 102 GLY A N 1
ATOM 828 C CA . GLY A 1 102 ? -0.085 14.711 -11.423 1.00 89.88 102 GLY A CA 1
ATOM 829 C C . GLY A 1 102 ? -1.479 15.253 -11.752 1.00 89.88 102 GLY A C 1
ATOM 830 O O . GLY A 1 102 ? -1.626 16.453 -11.986 1.00 89.88 102 GLY A O 1
ATOM 831 N N . LYS A 1 103 ? -2.506 14.394 -11.805 1.00 94.50 103 LYS A N 1
ATOM 832 C CA . LYS A 1 103 ? -3.891 14.781 -12.112 1.00 94.50 103 LYS A CA 1
ATOM 833 C C . LYS A 1 103 ? -4.787 14.656 -10.889 1.00 94.50 103 LYS A C 1
ATOM 835 O O . LYS A 1 103 ? -4.483 13.940 -9.942 1.00 94.50 103 LYS A O 1
ATOM 840 N N . ILE A 1 104 ? -5.928 15.337 -10.913 1.00 96.38 104 ILE A N 1
ATOM 841 C CA . ILE A 1 104 ? -6.958 15.178 -9.882 1.00 96.38 104 ILE A CA 1
ATOM 842 C C . ILE A 1 104 ? -7.805 13.948 -10.217 1.00 96.38 104 ILE A C 1
ATOM 844 O O . ILE A 1 104 ? -8.356 13.843 -11.312 1.00 96.38 104 ILE A O 1
ATOM 848 N N . HIS A 1 105 ? -7.936 13.042 -9.252 1.00 96.25 105 HIS A N 1
ATOM 849 C CA . HIS A 1 105 ? -8.794 11.858 -9.309 1.00 96.25 105 HIS A CA 1
ATOM 850 C C . HIS A 1 105 ? -9.867 11.938 -8.228 1.00 96.25 105 HIS A C 1
ATOM 852 O O . HIS A 1 105 ? -9.814 12.794 -7.349 1.00 96.25 105 HIS A O 1
ATOM 858 N N . THR A 1 106 ? -10.845 11.037 -8.274 1.00 97.50 106 THR A N 1
ATOM 859 C CA . THR A 1 106 ? -11.911 10.960 -7.267 1.00 97.50 106 THR A CA 1
ATOM 860 C C . THR A 1 106 ? -12.034 9.537 -6.749 1.00 97.50 106 THR A C 1
ATOM 862 O O . THR A 1 106 ? -12.223 8.602 -7.530 1.00 97.50 106 THR A O 1
ATOM 865 N N . ALA A 1 107 ? -11.939 9.370 -5.432 1.00 96.44 107 ALA A N 1
ATOM 866 C CA . ALA A 1 107 ? -12.175 8.100 -4.769 1.00 96.44 107 ALA A CA 1
ATOM 867 C C . ALA A 1 107 ? -13.683 7.824 -4.727 1.00 96.44 107 ALA A C 1
ATOM 869 O O . ALA A 1 107 ? -14.461 8.616 -4.196 1.00 96.44 107 ALA A O 1
ATOM 870 N N . LYS A 1 108 ? -14.114 6.711 -5.326 1.00 93.69 108 LYS A N 1
ATOM 871 C CA . LYS A 1 108 ? -15.527 6.315 -5.391 1.00 93.69 108 LYS A CA 1
ATOM 872 C C . LYS A 1 108 ? -15.752 5.099 -4.508 1.00 93.69 108 LYS A C 1
ATOM 874 O O . LYS A 1 108 ? -15.243 4.028 -4.824 1.00 93.69 108 LYS A O 1
ATOM 879 N N . ASN A 1 109 ? -16.544 5.248 -3.448 1.00 92.75 109 ASN A N 1
ATOM 880 C CA . ASN A 1 109 ? -16.888 4.167 -2.513 1.00 92.75 109 ASN A CA 1
ATOM 881 C C . ASN A 1 109 ? -15.677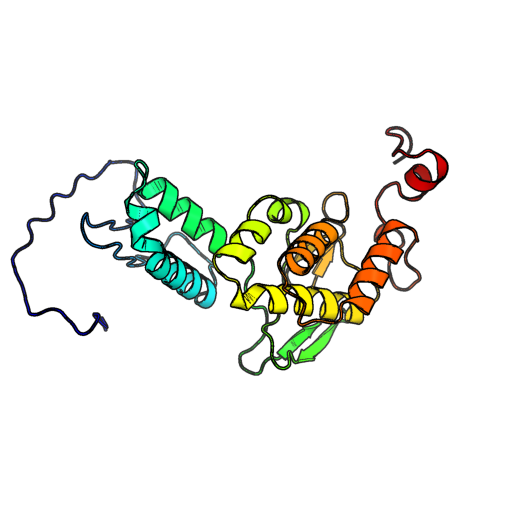 3.577 -1.756 1.00 92.75 109 ASN A C 1
ATOM 883 O O . ASN A 1 109 ? -15.639 2.377 -1.479 1.00 92.75 109 ASN A O 1
ATOM 887 N N . TYR A 1 110 ? -14.675 4.408 -1.465 1.00 96.44 110 TYR A N 1
ATOM 888 C CA . TYR A 1 110 ? -13.567 4.115 -0.552 1.00 96.44 110 TYR A CA 1
ATOM 889 C C . TYR A 1 110 ? -12.898 5.423 -0.120 1.00 96.44 110 TYR A C 1
ATOM 891 O O . TYR A 1 110 ? -13.038 6.440 -0.804 1.00 96.44 110 TYR A O 1
ATOM 899 N N . ASN A 1 111 ? -12.155 5.398 0.984 1.00 95.50 111 ASN A N 1
ATOM 900 C CA . ASN A 1 111 ? -11.266 6.491 1.363 1.00 95.50 111 ASN A CA 1
ATOM 901 C C . ASN A 1 111 ? -9.876 6.284 0.764 1.00 95.50 111 ASN A C 1
ATOM 903 O O . ASN A 1 111 ? -9.273 5.221 0.893 1.00 95.50 111 ASN A O 1
ATOM 907 N N . PHE A 1 112 ? -9.335 7.317 0.137 1.00 95.00 112 PHE A N 1
ATOM 908 C CA . PHE A 1 112 ? -7.996 7.301 -0.413 1.00 95.00 112 PHE A CA 1
ATOM 909 C C . PHE A 1 112 ? -6.954 7.625 0.660 1.00 95.00 112 PHE A C 1
ATOM 911 O O . PHE A 1 112 ? -7.035 8.645 1.345 1.00 95.00 112 PHE A O 1
ATOM 918 N N . TYR A 1 113 ? -5.932 6.780 0.757 1.00 93.69 113 TYR A N 1
ATOM 919 C CA . TYR A 1 113 ? -4.794 6.943 1.657 1.00 93.69 113 TYR A CA 1
ATOM 920 C C . TYR A 1 113 ? -3.549 7.334 0.865 1.00 93.69 113 TYR A C 1
ATOM 922 O O . TYR A 1 113 ? -3.215 6.709 -0.140 1.00 93.69 113 TYR A O 1
ATOM 930 N N . GLY A 1 114 ? -2.859 8.393 1.289 1.00 89.50 114 GLY A N 1
ATOM 931 C CA . GLY A 1 114 ? -1.780 9.027 0.520 1.00 89.50 114 GLY A CA 1
ATOM 932 C C . GLY A 1 114 ? -0.391 8.442 0.749 1.00 89.50 114 GLY A C 1
ATOM 933 O O . GLY A 1 114 ? 0.446 8.502 -0.153 1.00 89.50 114 GLY A O 1
ATOM 934 N N . SER A 1 115 ? -0.158 7.854 1.921 1.00 89.38 115 SER A N 1
ATOM 935 C CA . SER A 1 115 ? 1.189 7.613 2.444 1.00 89.38 115 SER A CA 1
ATOM 936 C C . SER A 1 115 ? 1.339 6.218 3.029 1.00 89.38 115 SER A C 1
ATOM 938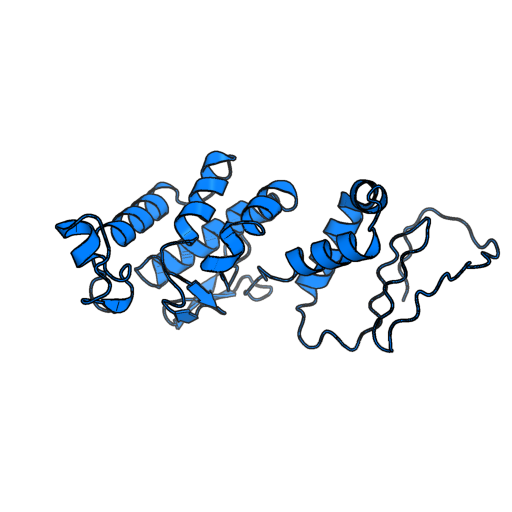 O O . SER A 1 115 ? 0.644 5.882 3.976 1.00 89.38 115 SER A O 1
ATOM 940 N N . PHE A 1 116 ? 2.296 5.444 2.528 1.00 91.06 116 PHE A N 1
ATOM 941 C CA . PHE A 1 116 ? 2.566 4.074 2.945 1.00 91.06 116 PHE A CA 1
ATOM 942 C C . PHE A 1 116 ? 4.069 3.887 3.196 1.00 91.06 116 PHE A C 1
ATOM 944 O O . PHE A 1 116 ? 4.837 3.626 2.270 1.00 91.06 116 PHE A O 1
ATOM 951 N N . SER A 1 117 ? 4.486 3.977 4.468 1.00 91.06 117 SER A N 1
ATOM 952 C CA . SER A 1 117 ? 5.846 3.617 4.923 1.00 91.06 117 SER A CA 1
ATOM 953 C C . SER A 1 117 ? 5.953 2.104 5.089 1.00 91.06 117 SER A C 1
ATOM 955 O O . SER A 1 117 ? 6.048 1.573 6.200 1.00 91.06 117 SER A O 1
ATOM 957 N N . CYS A 1 118 ? 5.762 1.369 3.995 1.00 91.00 118 CYS A N 1
ATOM 958 C CA . CYS A 1 118 ? 5.546 -0.068 4.086 1.00 91.00 118 CYS A CA 1
ATOM 959 C C . CYS A 1 118 ? 6.790 -0.842 4.477 1.00 91.00 118 CYS A C 1
ATOM 961 O O . CYS A 1 118 ? 6.600 -1.903 5.055 1.00 91.00 118 CYS A O 1
ATOM 963 N N . TRP A 1 119 ? 8.008 -0.314 4.293 1.00 91.94 119 TRP A N 1
ATOM 964 C CA . TRP A 1 119 ? 9.209 -0.946 4.845 1.00 91.94 119 TRP A CA 1
ATOM 965 C C . TRP A 1 119 ? 9.121 -1.128 6.359 1.00 91.94 119 TRP A C 1
ATOM 967 O O . TRP A 1 119 ? 9.497 -2.187 6.845 1.00 91.94 119 TRP A O 1
ATOM 977 N N . ASP A 1 120 ? 8.549 -0.180 7.105 1.00 92.31 120 ASP A N 1
ATOM 978 C CA . ASP A 1 120 ? 8.351 -0.298 8.556 1.00 92.31 120 ASP A CA 1
ATOM 979 C C . ASP A 1 120 ? 7.063 -1.054 8.901 1.00 92.31 120 ASP A C 1
ATOM 981 O O . ASP A 1 120 ? 7.034 -2.003 9.690 1.00 92.31 120 ASP A O 1
ATOM 985 N N . THR A 1 121 ? 5.964 -0.598 8.306 1.00 94.31 121 THR A N 1
ATOM 986 C CA . THR A 1 121 ? 4.610 -0.804 8.834 1.00 94.31 121 THR A CA 1
ATOM 987 C C . THR A 1 121 ? 4.016 -2.170 8.500 1.00 94.31 121 THR A C 1
ATOM 989 O O . THR A 1 121 ? 3.024 -2.559 9.121 1.00 94.31 121 THR A O 1
ATOM 992 N N . TYR A 1 122 ? 4.592 -2.925 7.556 1.00 95.38 122 TYR A N 1
ATOM 993 C CA . TYR A 1 122 ? 4.103 -4.266 7.206 1.00 95.38 122 TYR A CA 1
ATOM 994 C C . TYR A 1 122 ? 4.270 -5.285 8.345 1.00 95.38 122 TYR A C 1
ATOM 996 O O . TYR A 1 122 ? 3.534 -6.266 8.397 1.00 95.38 122 TYR A O 1
ATOM 1004 N N . ARG A 1 123 ? 5.226 -5.063 9.262 1.00 95.56 123 ARG A N 1
ATOM 1005 C CA . ARG A 1 123 ? 5.564 -6.024 10.329 1.00 95.56 123 ARG A CA 1
ATOM 1006 C C . ARG A 1 123 ? 4.568 -6.028 11.483 1.00 95.56 123 ARG A C 1
ATOM 1008 O O . ARG A 1 123 ? 4.403 -7.052 12.136 1.00 95.56 123 ARG A O 1
ATOM 1015 N N . SER A 1 124 ? 3.946 -4.885 11.770 1.00 95.25 124 SER A N 1
ATOM 1016 C CA . SER A 1 124 ? 3.133 -4.715 12.981 1.00 95.25 124 SER A CA 1
ATOM 1017 C C . SER A 1 124 ? 1.890 -3.863 12.762 1.00 95.25 124 SER A C 1
ATOM 1019 O O . SER A 1 124 ? 0.799 -4.297 13.123 1.00 95.25 124 SER A O 1
ATOM 1021 N N . GLN A 1 125 ? 2.017 -2.686 12.145 1.00 95.50 125 GLN A N 1
ATOM 1022 C CA . GLN A 1 125 ? 0.891 -1.762 12.016 1.00 95.50 125 GLN A CA 1
ATOM 1023 C C . GLN A 1 125 ? -0.189 -2.298 11.070 1.00 95.50 125 GLN A C 1
ATOM 1025 O O . GLN A 1 125 ? -1.345 -2.373 11.470 1.00 95.50 125 GLN A O 1
ATOM 1030 N N . HIS A 1 126 ? 0.157 -2.718 9.849 1.00 96.50 126 HIS A N 1
ATOM 1031 C CA . HIS A 1 126 ? -0.832 -3.277 8.919 1.00 96.50 126 HIS A CA 1
ATOM 1032 C C . HIS A 1 126 ? -1.487 -4.557 9.467 1.00 96.50 126 HIS A C 1
ATOM 1034 O O . HIS A 1 126 ? -2.719 -4.601 9.499 1.00 96.50 126 HIS A O 1
ATOM 1040 N N . PRO A 1 127 ? -0.732 -5.538 10.012 1.00 97.06 127 PRO A N 1
ATOM 1041 C CA . PRO A 1 127 ? -1.327 -6.678 10.703 1.00 97.06 127 PRO A CA 1
ATOM 1042 C C . PRO A 1 127 ? -2.272 -6.272 11.839 1.00 97.06 127 PRO A C 1
ATOM 1044 O O . PRO A 1 127 ? -3.362 -6.827 11.946 1.00 97.06 127 PRO A O 1
ATOM 1047 N N . LEU A 1 128 ? -1.912 -5.278 12.658 1.00 95.75 128 LEU A N 1
ATOM 1048 C CA . LEU A 1 128 ? -2.785 -4.764 13.714 1.00 95.75 128 LEU A CA 1
ATOM 1049 C C . LEU A 1 128 ? -4.070 -4.154 13.137 1.00 95.75 128 LEU A C 1
ATOM 1051 O O . LEU A 1 128 ? -5.155 -4.452 13.632 1.00 95.75 128 LEU A O 1
ATOM 1055 N N . LEU A 1 129 ? -3.975 -3.344 12.079 1.00 95.62 129 LEU A N 1
ATOM 1056 C CA . LEU A 1 1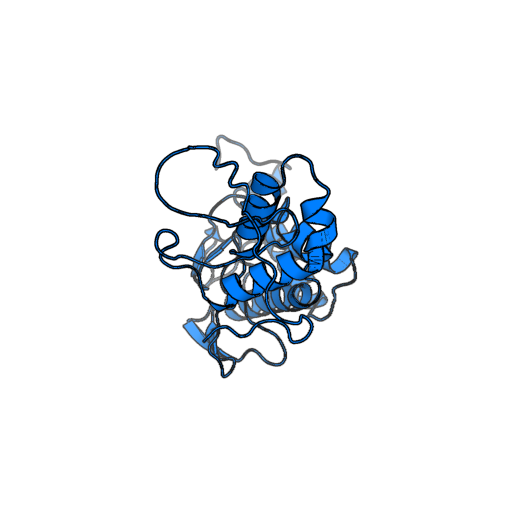29 ? -5.133 -2.704 11.448 1.00 95.62 129 LEU A CA 1
ATOM 1057 C C . LEU A 1 129 ? -6.127 -3.734 10.892 1.00 95.62 129 LEU A C 1
ATOM 1059 O O . LEU A 1 129 ? -7.332 -3.529 11.023 1.00 95.62 129 LEU A O 1
ATOM 1063 N N . THR A 1 130 ? -5.660 -4.895 10.414 1.00 96.62 130 THR A N 1
ATOM 1064 C CA . THR A 1 130 ? -6.568 -6.001 10.045 1.00 96.62 130 THR A CA 1
ATOM 1065 C C . THR A 1 130 ? -7.382 -6.569 11.211 1.00 96.62 130 THR A C 1
ATOM 1067 O O . THR A 1 130 ? -8.371 -7.251 10.973 1.00 96.62 130 THR A O 1
ATOM 1070 N N . LEU A 1 131 ? -6.995 -6.293 12.463 1.00 94.56 131 LEU A N 1
ATOM 1071 C CA . LEU A 1 131 ? -7.654 -6.792 13.674 1.00 94.56 131 LEU A CA 1
ATOM 1072 C C . LEU A 1 131 ? -8.515 -5.748 14.383 1.00 94.56 131 LEU A C 1
ATOM 1074 O O . LEU A 1 131 ? -9.448 -6.130 15.091 1.00 94.56 131 LEU A O 1
ATOM 1078 N N . ILE A 1 132 ? -8.228 -4.457 14.218 1.00 92.94 132 ILE A N 1
ATOM 1079 C CA . ILE A 1 132 ? -8.936 -3.397 14.957 1.00 92.94 132 ILE A CA 1
ATOM 1080 C C . ILE A 1 132 ? -9.684 -2.399 14.070 1.00 92.94 132 ILE A C 1
ATOM 1082 O O . ILE A 1 132 ? -10.607 -1.741 14.546 1.00 92.94 132 ILE A O 1
ATOM 1086 N N . ALA A 1 133 ? -9.318 -2.327 12.791 1.00 92.31 133 ALA A N 1
ATOM 1087 C CA . ALA A 1 133 ? -9.732 -1.303 11.837 1.00 92.31 133 ALA A CA 1
ATOM 1088 C C . ALA A 1 133 ? -10.088 -1.931 10.475 1.00 92.31 133 ALA A C 1
ATOM 1090 O O . ALA A 1 133 ? -9.632 -1.484 9.422 1.00 92.31 133 ALA A O 1
ATOM 1091 N N . HIS A 1 134 ? -10.855 -3.025 10.513 1.00 93.94 134 HIS A N 1
ATOM 1092 C CA . HIS A 1 134 ? -11.166 -3.896 9.369 1.00 93.94 134 HIS A CA 1
ATOM 1093 C C . HIS A 1 134 ? -11.796 -3.116 8.215 1.00 93.94 134 HIS A C 1
ATOM 1095 O O . HIS A 1 134 ? -11.506 -3.374 7.049 1.00 93.94 134 HIS A O 1
ATOM 1101 N N . GLU A 1 135 ? -12.629 -2.138 8.567 1.00 92.31 135 GLU A N 1
ATOM 1102 C CA . GLU A 1 135 ? -13.358 -1.251 7.669 1.00 92.31 135 GLU A CA 1
ATOM 1103 C C . GLU A 1 135 ? -12.442 -0.438 6.743 1.00 92.31 135 GLU A C 1
ATOM 1105 O O . GLU A 1 135 ? -12.861 -0.056 5.656 1.00 92.31 135 GLU A O 1
ATOM 1110 N N . HIS A 1 136 ? -11.179 -0.234 7.124 1.00 93.88 136 HIS A N 1
ATOM 1111 C CA . HIS A 1 136 ? -10.209 0.532 6.342 1.00 93.88 136 HIS A CA 1
ATOM 1112 C C . HIS A 1 136 ? -9.296 -0.346 5.479 1.00 93.88 136 HIS A C 1
ATOM 1114 O O . HIS A 1 136 ? -8.616 0.160 4.590 1.00 93.88 136 HIS A O 1
ATOM 1120 N N . VAL A 1 137 ? -9.267 -1.665 5.701 1.00 97.12 137 VAL A N 1
ATOM 1121 C CA . VAL A 1 137 ? -8.285 -2.547 5.048 1.00 97.12 137 VAL A CA 1
ATOM 1122 C C . VAL A 1 137 ? -8.478 -2.577 3.535 1.00 97.12 137 VAL A C 1
ATOM 1124 O O . VAL A 1 137 ? -7.511 -2.407 2.796 1.00 97.12 137 VAL A O 1
ATOM 1127 N N . ASN A 1 138 ? -9.716 -2.739 3.059 1.00 98.06 138 ASN A N 1
ATOM 1128 C CA . ASN A 1 138 ? -9.989 -2.698 1.620 1.00 98.06 138 ASN A CA 1
ATOM 1129 C C . ASN A 1 138 ? -9.661 -1.320 1.028 1.00 98.06 138 ASN A C 1
ATOM 1131 O O . ASN A 1 138 ? -9.095 -1.255 -0.057 1.00 98.06 138 ASN A O 1
ATOM 1135 N N . ASP A 1 139 ? -9.933 -0.231 1.748 1.00 97.56 139 ASP A N 1
ATOM 1136 C CA . ASP A 1 139 ? -9.622 1.131 1.306 1.00 97.56 139 ASP A CA 1
ATOM 1137 C C . ASP A 1 139 ? -8.107 1.359 1.154 1.00 97.56 139 ASP A C 1
ATOM 1139 O O . ASP A 1 139 ? -7.663 1.975 0.178 1.00 97.56 139 ASP A O 1
ATOM 1143 N N . PHE A 1 140 ? -7.292 0.799 2.058 1.00 96.69 140 PHE A N 1
ATOM 1144 C CA . PHE A 1 140 ? -5.834 0.803 1.923 1.00 96.69 140 PHE A CA 1
ATOM 1145 C C . PHE A 1 140 ? -5.401 0.118 0.624 1.00 96.69 140 PHE A C 1
ATOM 1147 O O . PHE A 1 140 ? -4.632 0.690 -0.150 1.00 96.69 140 PHE A O 1
ATOM 1154 N N . ILE A 1 141 ? -5.927 -1.078 0.343 1.00 97.69 141 ILE A N 1
ATOM 1155 C CA . ILE A 1 141 ? -5.540 -1.825 -0.858 1.00 97.69 141 ILE A CA 1
ATOM 1156 C C . ILE A 1 141 ? -6.075 -1.158 -2.131 1.00 97.69 141 ILE A C 1
ATOM 1158 O O . ILE A 1 141 ? -5.329 -1.021 -3.100 1.00 97.69 141 ILE A O 1
ATOM 1162 N N . LYS A 1 142 ? -7.312 -0.643 -2.130 1.00 97.62 142 LYS A N 1
ATOM 1163 C CA . LYS A 1 142 ? -7.860 0.171 -3.231 1.00 97.62 142 LYS A CA 1
ATOM 1164 C C . LYS A 1 142 ? -6.989 1.397 -3.509 1.00 97.62 142 LYS A C 1
ATOM 1166 O O . LYS A 1 142 ? -6.764 1.731 -4.670 1.00 97.62 142 LYS A O 1
ATOM 1171 N N . SER A 1 143 ? -6.447 2.031 -2.469 1.00 96.38 143 SER A N 1
ATOM 1172 C CA . SER A 1 143 ? -5.510 3.151 -2.613 1.00 96.38 143 SER A CA 1
ATOM 1173 C C . SER A 1 143 ? -4.204 2.720 -3.285 1.00 96.38 143 SER A C 1
ATOM 1175 O O . SER A 1 143 ? -3.744 3.400 -4.199 1.00 96.38 143 SER A O 1
ATOM 1177 N N . ILE A 1 144 ? -3.635 1.571 -2.903 1.00 95.94 144 ILE A N 1
ATOM 1178 C CA . ILE A 1 144 ? -2.439 1.002 -3.552 1.00 95.94 144 ILE A CA 1
ATOM 1179 C C . ILE A 1 144 ? -2.720 0.680 -5.027 1.00 95.94 144 ILE A C 1
ATOM 1181 O O . ILE A 1 144 ? -1.923 1.026 -5.900 1.00 95.94 144 ILE A O 1
ATOM 1185 N N . VAL A 1 145 ? -3.868 0.065 -5.323 1.00 97.12 145 VAL A N 1
ATOM 1186 C CA . VAL A 1 145 ? -4.313 -0.239 -6.692 1.00 97.12 145 VAL A CA 1
ATOM 1187 C C . VAL A 1 145 ? -4.434 1.036 -7.522 1.00 97.12 145 VAL A C 1
ATOM 1189 O O . VAL A 1 145 ? -3.881 1.102 -8.618 1.00 97.12 145 VAL A O 1
ATOM 1192 N N . ALA A 1 146 ? -5.118 2.058 -7.003 1.00 96.00 146 ALA A N 1
ATOM 1193 C CA . ALA A 1 146 ? -5.307 3.328 -7.698 1.00 96.00 146 ALA A CA 1
ATOM 1194 C C . ALA A 1 146 ? -3.965 3.996 -8.028 1.00 96.00 146 ALA A C 1
ATOM 1196 O O . ALA A 1 146 ? -3.731 4.362 -9.179 1.00 96.00 146 ALA A O 1
ATOM 1197 N N . LYS A 1 147 ? -3.048 4.064 -7.056 1.00 93.69 147 LYS A N 1
ATOM 1198 C CA . LYS A 1 147 ? -1.700 4.611 -7.267 1.00 93.69 147 LYS A CA 1
ATOM 1199 C C . LYS A 1 147 ? -0.918 3.824 -8.303 1.00 93.69 147 LYS A C 1
ATOM 1201 O O . LYS A 1 147 ? -0.275 4.423 -9.149 1.00 93.69 147 LYS A O 1
ATOM 1206 N N . THR A 1 148 ? -1.001 2.498 -8.264 1.00 94.75 148 THR A N 1
ATOM 1207 C CA . THR A 1 148 ? -0.293 1.624 -9.207 1.00 94.75 148 THR A CA 1
ATOM 1208 C C . THR A 1 148 ? -0.814 1.828 -10.632 1.00 94.75 148 THR A C 1
ATOM 1210 O O . THR A 1 148 ? -0.025 1.902 -11.568 1.00 94.75 148 THR A O 1
ATOM 1213 N N . LYS A 1 149 ? -2.134 1.998 -10.808 1.00 95.31 149 LYS A N 1
ATOM 1214 C CA . LYS A 1 149 ? -2.744 2.339 -12.106 1.00 95.31 149 LYS A CA 1
ATOM 1215 C C . LYS A 1 149 ? -2.301 3.713 -12.613 1.00 95.31 149 LYS A C 1
ATOM 1217 O O . LYS A 1 149 ? -2.019 3.854 -13.795 1.00 95.31 149 LYS A O 1
ATOM 1222 N N . GLN A 1 150 ? -2.244 4.709 -11.731 1.00 93.44 150 GLN A N 1
ATOM 1223 C CA . GLN A 1 150 ? -1.871 6.083 -12.082 1.00 93.44 150 GLN A CA 1
ATOM 1224 C C . GLN A 1 150 ? -0.370 6.223 -12.373 1.00 93.44 150 GLN A C 1
ATOM 1226 O O . GLN A 1 150 ? 0.010 6.888 -13.328 1.00 93.44 150 GLN A O 1
ATOM 1231 N N . TYR A 1 151 ? 0.477 5.583 -11.565 1.00 91.25 151 TYR A N 1
ATOM 1232 C CA . TYR A 1 151 ? 1.933 5.628 -11.704 1.00 91.25 151 TYR A CA 1
ATOM 1233 C C . TYR A 1 151 ? 2.443 4.704 -12.821 1.00 91.25 151 TYR A C 1
ATOM 1235 O O . TYR A 1 151 ? 3.505 4.941 -13.388 1.00 91.25 151 TYR A O 1
ATOM 1243 N N . GLY A 1 152 ? 1.694 3.644 -13.147 1.00 92.75 152 GLY A N 1
ATOM 1244 C CA . GLY A 1 152 ? 2.087 2.625 -14.126 1.00 92.75 152 GLY A CA 1
ATOM 1245 C C . GLY A 1 152 ? 3.053 1.568 -13.578 1.00 92.75 152 GLY A C 1
ATOM 1246 O O . GLY A 1 152 ? 3.468 0.674 -14.313 1.00 92.75 152 GLY A O 1
ATOM 1247 N N . TRP A 1 153 ? 3.396 1.644 -12.291 1.00 93.62 153 TRP A N 1
ATOM 1248 C CA . TRP A 1 153 ? 4.279 0.709 -11.599 1.00 93.62 153 TRP A CA 1
ATOM 1249 C C . TRP A 1 153 ? 3.843 0.535 -10.143 1.00 93.62 153 TRP A C 1
ATOM 1251 O O . TRP A 1 153 ? 3.240 1.441 -9.566 1.00 93.62 153 TRP A O 1
ATOM 1261 N N . LEU A 1 154 ? 4.127 -0.624 -9.536 1.00 93.62 154 LEU A N 1
ATOM 1262 C CA . LEU A 1 154 ? 3.864 -0.824 -8.110 1.00 93.62 154 LEU A CA 1
ATOM 1263 C C . LEU A 1 154 ? 4.903 -0.015 -7.314 1.00 93.62 154 LEU A C 1
ATOM 1265 O O . LEU A 1 154 ? 6.099 -0.290 -7.410 1.00 93.62 154 LEU A O 1
ATOM 1269 N N . PRO A 1 155 ? 4.501 0.981 -6.520 1.00 87.06 155 PRO A N 1
ATOM 1270 C CA . PRO A 1 155 ? 5.469 1.807 -5.812 1.00 87.06 155 PRO A CA 1
ATOM 1271 C C . PRO A 1 155 ? 6.169 1.031 -4.690 1.00 87.06 155 PRO A C 1
ATOM 1273 O O . PRO A 1 155 ? 5.606 0.088 -4.148 1.00 87.06 155 PRO A O 1
ATOM 1276 N N . GLY A 1 156 ? 7.407 1.380 -4.338 1.00 83.56 156 GLY A N 1
ATOM 1277 C CA . GLY A 1 156 ? 8.069 0.814 -3.153 1.00 83.56 156 GLY A CA 1
ATOM 1278 C C . GLY A 1 156 ? 7.499 1.426 -1.874 1.00 83.56 156 GLY A C 1
ATOM 1279 O O . GLY A 1 156 ? 6.636 0.855 -1.201 1.00 83.56 156 GLY A O 1
ATOM 1280 N N . GLN A 1 157 ? 7.944 2.645 -1.592 1.00 83.56 157 GLN A N 1
ATOM 1281 C CA . GLN A 1 157 ? 7.458 3.498 -0.517 1.00 83.56 157 GLN A CA 1
ATOM 1282 C C . GLN A 1 157 ? 6.885 4.784 -1.120 1.00 83.56 157 GLN A C 1
ATOM 1284 O O . GLN A 1 157 ? 7.253 5.207 -2.213 1.00 83.56 157 GLN A O 1
ATOM 1289 N N . HIS A 1 158 ? 5.910 5.403 -0.466 1.00 83.12 158 HIS A N 1
ATOM 1290 C CA . HIS A 1 158 ? 5.374 6.662 -0.976 1.00 83.12 158 HIS A CA 1
ATOM 1291 C C . HIS A 1 158 ? 4.742 7.480 0.133 1.00 83.12 158 HIS A C 1
ATOM 1293 O O . HIS A 1 158 ? 4.094 6.939 1.028 1.00 83.12 158 HIS A O 1
ATOM 1299 N N . PHE A 1 159 ? 4.917 8.792 0.053 1.00 85.75 159 PHE A N 1
ATOM 1300 C CA . PHE A 1 159 ? 4.386 9.748 1.013 1.00 85.75 159 PHE A CA 1
ATOM 1301 C C . PHE A 1 159 ? 3.695 10.868 0.256 1.00 85.75 159 PHE A C 1
ATOM 1303 O O . PHE A 1 159 ? 4.261 11.409 -0.684 1.00 85.75 159 PHE A O 1
ATOM 1310 N N . GLN A 1 160 ? 2.466 11.198 0.646 1.00 81.50 160 GLN A N 1
ATOM 1311 C CA . GLN A 1 160 ? 1.663 12.247 0.014 1.00 81.50 160 GLN A CA 1
ATOM 1312 C C . GLN A 1 160 ? 1.565 12.078 -1.513 1.00 81.50 160 GLN A C 1
ATOM 1314 O O . GLN A 1 160 ? 1.629 13.050 -2.255 1.00 81.50 160 GLN A O 1
ATOM 1319 N N . ASN A 1 161 ? 1.434 10.833 -1.989 1.00 78.88 161 ASN A N 1
ATOM 1320 C CA . ASN A 1 161 ? 1.439 10.484 -3.420 1.00 78.88 161 ASN A CA 1
ATOM 1321 C C . ASN A 1 161 ? 2.719 10.852 -4.186 1.00 78.88 161 ASN A C 1
ATOM 1323 O O . ASN A 1 161 ? 2.728 10.799 -5.412 1.00 78.88 161 ASN A O 1
ATOM 1327 N N . VAL A 1 162 ? 3.805 11.163 -3.482 1.00 76.75 162 VAL A N 1
ATOM 1328 C CA . VAL A 1 162 ? 5.148 11.250 -4.047 1.00 76.75 162 VAL A CA 1
ATOM 1329 C C . VAL A 1 162 ? 5.795 9.878 -3.933 1.00 76.75 162 VAL A C 1
ATOM 1331 O O . VAL A 1 162 ? 5.900 9.304 -2.843 1.00 76.75 162 VAL A O 1
ATOM 1334 N N . PHE A 1 163 ? 6.197 9.343 -5.080 1.00 74.50 163 PHE A N 1
ATOM 1335 C CA . PHE A 1 163 ? 6.822 8.033 -5.187 1.00 74.50 163 PHE A CA 1
ATOM 1336 C C . PHE A 1 163 ? 8.317 8.169 -4.989 1.00 74.50 163 PHE A C 1
ATOM 1338 O O . PHE A 1 163 ? 8.981 8.918 -5.700 1.00 74.50 163 PHE A O 1
ATOM 1345 N N . GLY A 1 164 ? 8.828 7.436 -4.010 1.00 65.44 164 GLY A N 1
ATOM 1346 C CA . GLY A 1 164 ? 10.252 7.276 -3.811 1.00 65.44 164 GLY A CA 1
ATOM 1347 C C . GLY A 1 164 ? 10.535 5.807 -3.581 1.00 65.44 164 GLY A C 1
ATOM 1348 O O . GLY A 1 164 ? 9.862 5.150 -2.794 1.00 65.44 164 GLY A O 1
ATOM 1349 N N . GLU A 1 165 ? 11.575 5.281 -4.202 1.00 67.06 165 GLU A N 1
ATOM 1350 C CA . GLU A 1 165 ? 12.075 3.940 -3.882 1.00 67.06 165 GLU A CA 1
ATOM 1351 C C . GLU A 1 165 ? 12.939 4.010 -2.618 1.00 67.06 165 GLU A C 1
ATOM 1353 O O . GLU A 1 165 ? 14.077 3.559 -2.568 1.00 67.06 165 GLU A O 1
ATOM 1358 N N . GLY A 1 166 ? 12.408 4.689 -1.597 1.00 69.50 166 GLY A N 1
ATOM 1359 C CA . GLY A 1 166 ? 13.024 4.762 -0.289 1.00 69.50 166 GLY A CA 1
ATOM 1360 C C . GLY A 1 166 ? 12.968 3.392 0.372 1.00 69.50 166 GLY A C 1
ATOM 1361 O O . GLY A 1 166 ? 11.932 2.727 0.343 1.00 69.50 166 GLY A O 1
ATOM 1362 N N . MET A 1 167 ? 14.070 3.029 1.029 1.00 84.25 167 MET A N 1
ATOM 1363 C CA . MET A 1 167 ? 14.297 1.722 1.654 1.00 84.25 167 MET A CA 1
ATOM 1364 C C . MET A 1 167 ? 14.391 0.571 0.636 1.00 84.25 167 MET A C 1
ATOM 1366 O O . MET A 1 167 ? 14.432 0.779 -0.570 1.00 84.25 167 MET A O 1
ATOM 1370 N N . VAL A 1 168 ? 14.519 -0.661 1.133 1.00 87.31 168 VAL A N 1
ATOM 1371 C CA . VAL A 1 168 ? 14.737 -1.860 0.306 1.00 87.31 168 VAL A CA 1
ATOM 1372 C C . VAL A 1 168 ? 13.473 -2.708 0.198 1.00 87.31 168 VAL A C 1
ATOM 1374 O O . VAL A 1 168 ? 12.647 -2.701 1.103 1.00 87.31 168 VAL A O 1
ATOM 1377 N N . GLY A 1 169 ? 13.372 -3.520 -0.855 1.00 87.31 169 GLY A N 1
ATOM 1378 C CA . GLY A 1 169 ? 12.349 -4.561 -0.982 1.00 87.31 169 GLY A CA 1
ATOM 1379 C C . GLY A 1 169 ? 10.929 -4.062 -1.278 1.00 87.31 169 GLY A C 1
ATOM 1380 O O . GLY A 1 169 ? 10.642 -2.870 -1.318 1.00 87.31 169 GLY A O 1
ATOM 1381 N N . ASP A 1 170 ? 10.013 -5.014 -1.477 1.00 91.12 170 ASP A N 1
ATOM 1382 C CA . ASP A 1 170 ? 8.650 -4.747 -1.960 1.00 91.12 170 ASP A CA 1
ATOM 1383 C C . ASP A 1 170 ? 7.611 -4.946 -0.857 1.00 91.12 170 ASP A C 1
ATOM 1385 O O . ASP A 1 170 ? 6.808 -5.879 -0.875 1.00 91.12 170 ASP A O 1
ATOM 1389 N N . HIS A 1 171 ? 7.624 -4.076 0.147 1.00 94.06 171 HIS A N 1
ATOM 1390 C CA . HIS A 1 171 ? 6.832 -4.291 1.360 1.00 94.06 171 HIS A CA 1
ATOM 1391 C C . HIS A 1 171 ? 5.329 -3.998 1.225 1.00 94.06 171 HIS A C 1
ATOM 1393 O O . HIS A 1 171 ? 4.564 -4.336 2.128 1.00 94.06 171 HIS A O 1
ATOM 1399 N N . LEU A 1 172 ? 4.869 -3.462 0.090 1.00 94.12 172 LEU A N 1
ATOM 1400 C CA . LEU A 1 172 ? 3.438 -3.470 -0.240 1.00 94.12 172 LEU A CA 1
ATOM 1401 C C . LEU A 1 172 ? 2.921 -4.890 -0.497 1.00 94.12 172 LEU A C 1
ATOM 1403 O O . LEU A 1 172 ? 1.766 -5.175 -0.190 1.00 94.12 172 LEU A O 1
ATOM 1407 N N . VAL A 1 173 ? 3.774 -5.797 -0.990 1.00 96.06 173 VAL A N 1
ATOM 1408 C CA . VAL A 1 173 ? 3.405 -7.194 -1.260 1.00 96.06 173 VAL A CA 1
ATOM 1409 C C . VAL A 1 173 ? 2.877 -7.897 -0.004 1.00 96.06 173 VAL A C 1
ATOM 1411 O O . VAL A 1 173 ? 1.736 -8.356 -0.034 1.00 96.06 173 VAL A O 1
ATOM 1414 N N . PRO A 1 174 ? 3.615 -7.970 1.124 1.00 96.75 174 PRO A N 1
ATOM 1415 C CA . PRO A 1 174 ? 3.099 -8.613 2.329 1.00 96.75 174 PRO A CA 1
ATOM 1416 C C . PRO A 1 174 ? 1.844 -7.929 2.889 1.00 96.75 174 PRO A C 1
ATOM 1418 O O . PRO A 1 174 ? 1.002 -8.626 3.443 1.00 96.75 174 PRO A O 1
ATOM 1421 N N . VAL A 1 175 ? 1.665 -6.614 2.711 1.00 97.12 175 VAL A N 1
ATOM 1422 C CA . VAL A 1 175 ? 0.434 -5.913 3.128 1.00 97.12 175 VAL A CA 1
ATOM 1423 C C . VAL A 1 175 ? -0.778 -6.395 2.323 1.00 97.12 175 VAL A C 1
ATOM 1425 O O . VAL A 1 175 ? -1.807 -6.737 2.905 1.00 97.12 175 VAL A O 1
ATOM 1428 N N . VAL A 1 176 ? -0.651 -6.474 0.994 1.00 97.94 176 VAL A N 1
ATOM 1429 C CA . VAL A 1 176 ? -1.712 -6.979 0.106 1.00 97.94 176 VAL A CA 1
ATOM 1430 C C . VAL A 1 176 ? -1.992 -8.460 0.384 1.00 97.94 176 VAL A C 1
ATOM 1432 O O . VAL A 1 176 ? -3.150 -8.866 0.484 1.00 97.94 176 VAL A O 1
ATOM 1435 N N . VAL A 1 177 ? -0.946 -9.274 0.554 1.00 98.06 177 VAL A N 1
ATOM 1436 C CA . VAL A 1 177 ? -1.077 -10.717 0.810 1.00 98.06 177 VAL A CA 1
ATOM 1437 C C . VAL A 1 177 ? -1.743 -10.994 2.159 1.00 98.06 177 VAL A C 1
ATOM 1439 O O . VAL A 1 177 ? -2.621 -11.856 2.225 1.00 98.06 177 VAL A O 1
ATOM 1442 N N . ASP A 1 178 ? -1.378 -10.271 3.221 1.00 98.31 178 ASP A N 1
ATOM 1443 C CA . ASP A 1 178 ? -1.999 -10.417 4.544 1.00 98.31 178 ASP A CA 1
ATOM 1444 C C . ASP A 1 178 ? -3.501 -10.094 4.490 1.00 98.31 178 ASP A C 1
ATOM 144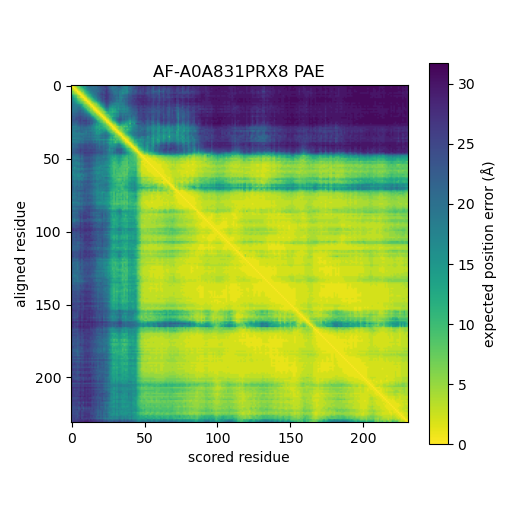6 O O . ASP A 1 178 ? -4.330 -10.886 4.947 1.00 98.31 178 ASP A O 1
ATOM 1450 N N . ALA A 1 179 ? -3.867 -8.989 3.829 1.00 98.19 179 ALA A N 1
ATOM 1451 C CA . ALA A 1 179 ? -5.259 -8.613 3.594 1.00 98.19 179 ALA A CA 1
ATOM 1452 C C . ALA A 1 179 ? -6.019 -9.709 2.822 1.00 98.19 179 ALA A C 1
ATOM 1454 O O . ALA A 1 179 ? -7.053 -10.205 3.284 1.00 98.19 179 ALA A O 1
ATOM 1455 N N . TYR A 1 180 ? -5.468 -10.165 1.692 1.00 98.50 180 TYR A N 1
ATOM 1456 C CA . TYR A 1 180 ? -6.068 -11.216 0.869 1.00 98.50 180 TYR A CA 1
ATOM 1457 C C . TYR A 1 180 ? -6.283 -12.522 1.644 1.00 98.50 180 TYR A C 1
ATOM 1459 O O . TYR A 1 180 ? -7.322 -13.189 1.506 1.00 98.50 180 TYR A O 1
ATOM 1467 N N . ARG A 1 181 ? -5.298 -12.909 2.466 1.00 98.12 181 ARG A N 1
ATOM 1468 C CA . ARG A 1 181 ? -5.327 -14.157 3.234 1.00 98.12 181 ARG A CA 1
ATOM 1469 C C . ARG A 1 181 ? -6.328 -14.119 4.377 1.00 98.12 181 ARG A C 1
ATOM 1471 O O . ARG A 1 181 ? -6.923 -15.158 4.650 1.00 98.12 181 ARG A O 1
ATOM 1478 N N . LYS A 1 182 ? -6.562 -12.942 4.956 1.00 98.25 182 LYS A 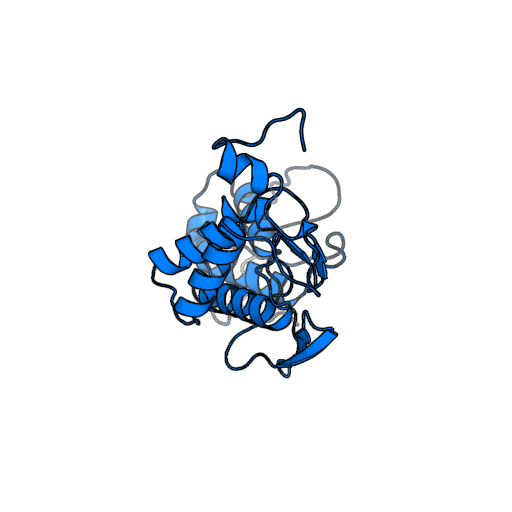N 1
ATOM 1479 C CA . LYS A 1 182 ? -7.573 -12.692 5.993 1.00 98.25 182 LYS A CA 1
ATOM 1480 C C . LYS A 1 182 ? -8.979 -12.417 5.444 1.00 98.25 182 LYS A C 1
ATOM 1482 O O . LYS A 1 182 ? -9.900 -12.228 6.228 1.00 98.25 182 LYS A O 1
ATOM 1487 N N . GLY A 1 183 ? -9.165 -12.440 4.122 1.00 98.00 183 GLY A N 1
ATOM 1488 C CA . GLY A 1 183 ? -10.482 -12.340 3.478 1.00 98.00 183 GLY A CA 1
ATOM 1489 C C . GLY A 1 183 ? -10.860 -10.943 2.981 1.00 98.00 183 GLY A C 1
ATOM 1490 O O . GLY A 1 183 ? -11.940 -10.777 2.420 1.00 98.00 183 GLY A O 1
ATOM 1491 N N . PHE A 1 184 ? -9.976 -9.953 3.108 1.00 98.25 184 PHE A N 1
ATOM 1492 C CA . PHE A 1 184 ? -10.175 -8.623 2.535 1.00 98.25 184 PHE A CA 1
ATOM 1493 C C . PHE A 1 184 ? -9.849 -8.676 1.044 1.00 98.25 184 PHE A C 1
ATOM 1495 O O . PHE A 1 184 ? -8.685 -8.841 0.674 1.00 98.25 184 PHE A O 1
ATOM 1502 N N . ARG A 1 185 ? -10.879 -8.628 0.192 1.00 97.31 185 ARG A N 1
ATOM 1503 C CA . ARG A 1 185 ? -10.770 -8.826 -1.267 1.00 97.31 185 ARG A CA 1
ATOM 1504 C C . ARG A 1 185 ? -11.651 -7.879 -2.083 1.00 97.31 185 ARG A C 1
ATOM 1506 O O . ARG A 1 185 ? -11.876 -8.128 -3.261 1.00 97.31 185 ARG A O 1
ATOM 1513 N N . ASP A 1 186 ? -12.167 -6.814 -1.472 1.00 97.56 186 ASP A N 1
ATOM 1514 C CA . ASP A 1 186 ? -12.937 -5.792 -2.190 1.00 97.56 186 ASP A CA 1
ATOM 1515 C C . ASP A 1 186 ? -11.970 -4.822 -2.883 1.00 97.56 186 ASP A C 1
ATOM 1517 O O . ASP A 1 186 ? -11.737 -3.706 -2.429 1.00 97.56 186 ASP A O 1
ATOM 1521 N N . TYR A 1 187 ? -11.298 -5.307 -3.923 1.00 97.12 187 TYR A N 1
ATOM 1522 C CA . TYR A 1 187 ? -10.392 -4.561 -4.795 1.00 97.12 187 TYR A CA 1
ATOM 1523 C C . TYR A 1 187 ? -10.054 -5.413 -6.025 1.00 97.12 187 TYR A C 1
ATOM 1525 O O . TYR A 1 187 ? -10.412 -6.585 -6.119 1.00 97.12 187 TYR A O 1
ATOM 1533 N N . ASP A 1 188 ? -9.343 -4.822 -6.979 1.00 97.81 188 ASP A N 1
ATOM 1534 C CA . ASP A 1 188 ? -8.902 -5.492 -8.202 1.00 97.81 188 ASP A CA 1
ATOM 1535 C C . ASP A 1 188 ? -7.726 -6.449 -7.910 1.00 97.81 188 ASP A C 1
ATOM 1537 O O . ASP A 1 188 ? -6.553 -6.076 -8.004 1.00 97.81 188 ASP A O 1
ATOM 1541 N N . VAL A 1 189 ? -8.061 -7.662 -7.451 1.00 98.25 189 VAL A N 1
ATOM 1542 C CA . VAL A 1 189 ? -7.108 -8.704 -7.025 1.00 98.25 189 VAL A CA 1
ATOM 1543 C C . VAL A 1 189 ? -6.172 -9.105 -8.164 1.00 98.25 189 VAL A C 1
ATOM 1545 O O . VAL A 1 189 ? -4.961 -9.192 -7.959 1.00 98.25 189 VAL A O 1
ATOM 1548 N N . ASP A 1 190 ? -6.718 -9.334 -9.357 1.00 98.44 190 ASP A N 1
ATOM 1549 C CA . ASP A 1 190 ? -5.936 -9.808 -10.499 1.00 98.44 190 ASP A CA 1
ATOM 1550 C C . ASP A 1 190 ? -4.951 -8.737 -10.963 1.00 98.44 190 ASP A C 1
ATOM 1552 O O . ASP A 1 190 ? -3.776 -9.025 -11.204 1.00 98.44 190 ASP A O 1
ATOM 1556 N N . PHE A 1 191 ? -5.392 -7.476 -11.017 1.00 98.56 191 PHE A N 1
ATOM 1557 C CA . PHE A 1 191 ? -4.507 -6.363 -11.332 1.00 98.56 191 PHE A CA 1
ATOM 1558 C C . PHE A 1 191 ? -3.354 -6.251 -10.334 1.00 98.56 191 PHE A C 1
ATOM 1560 O O . PHE A 1 191 ? -2.195 -6.182 -10.748 1.00 98.56 191 PHE A O 1
ATOM 1567 N N . ILE A 1 192 ? -3.644 -6.238 -9.025 1.00 98.00 192 ILE A N 1
ATOM 1568 C CA . ILE A 1 192 ? -2.586 -6.036 -8.029 1.00 98.00 192 ILE A CA 1
ATOM 1569 C C . ILE A 1 192 ? -1.632 -7.229 -7.972 1.00 98.00 192 ILE A C 1
ATOM 1571 O O . ILE A 1 192 ? -0.428 -7.030 -7.833 1.00 98.00 192 ILE A O 1
ATOM 1575 N N . TYR A 1 193 ? -2.129 -8.457 -8.148 1.00 98.19 193 TYR A N 1
ATOM 1576 C CA . TYR A 1 193 ? -1.282 -9.643 -8.255 1.00 98.19 193 TYR A CA 1
ATOM 1577 C C . TYR A 1 193 ? -0.313 -9.541 -9.434 1.00 98.19 193 TYR A C 1
ATOM 1579 O O . TYR A 1 193 ? 0.892 -9.730 -9.256 1.00 98.19 193 TYR A O 1
ATOM 1587 N N . ASN A 1 194 ? -0.818 -9.180 -10.616 1.00 98.31 194 ASN A N 1
ATOM 1588 C CA . ASN A 1 194 ? 0.018 -9.003 -11.798 1.00 98.31 194 ASN A CA 1
ATOM 1589 C C . ASN A 1 194 ? 1.053 -7.892 -11.591 1.00 98.31 194 ASN A C 1
ATOM 1591 O O . ASN A 1 194 ? 2.226 -8.105 -11.880 1.00 98.31 194 ASN A O 1
ATOM 1595 N N . ALA A 1 195 ? 0.669 -6.758 -10.998 1.00 97.50 195 ALA A N 1
ATOM 1596 C CA . ALA A 1 195 ? 1.602 -5.678 -10.681 1.00 97.50 195 ALA A CA 1
ATOM 1597 C C . ALA A 1 195 ? 2.708 -6.113 -9.697 1.00 97.50 195 ALA A C 1
ATOM 1599 O O . ALA A 1 195 ? 3.880 -5.804 -9.913 1.00 97.50 195 ALA A O 1
ATOM 1600 N N . MET A 1 196 ? 2.364 -6.874 -8.647 1.00 97.25 196 MET A N 1
ATOM 1601 C CA . MET A 1 196 ? 3.343 -7.448 -7.712 1.00 97.25 196 MET A CA 1
ATOM 1602 C C . MET A 1 196 ? 4.293 -8.425 -8.409 1.00 97.25 196 MET A C 1
ATOM 1604 O O . MET A 1 196 ? 5.499 -8.394 -8.165 1.00 97.25 196 MET A O 1
ATOM 1608 N N . ARG A 1 197 ? 3.768 -9.276 -9.298 1.00 96.62 197 ARG A N 1
ATOM 1609 C CA . ARG A 1 197 ? 4.569 -10.233 -10.067 1.00 96.62 197 ARG A CA 1
ATOM 1610 C C . ARG A 1 197 ? 5.524 -9.523 -11.025 1.00 96.62 197 ARG A C 1
ATOM 1612 O O . ARG A 1 197 ? 6.698 -9.877 -11.064 1.00 96.62 197 ARG A O 1
ATOM 1619 N N . THR A 1 198 ? 5.040 -8.525 -11.762 1.00 95.62 198 THR A N 1
ATOM 1620 C CA . THR A 1 198 ? 5.863 -7.723 -12.673 1.00 95.62 198 THR A CA 1
ATOM 1621 C C . THR A 1 198 ? 6.974 -7.014 -11.905 1.00 95.62 198 THR A C 1
ATOM 1623 O O . THR A 1 198 ? 8.132 -7.174 -12.273 1.00 95.62 198 THR A O 1
ATOM 1626 N N . LYS A 1 199 ? 6.678 -6.337 -10.783 1.00 93.56 199 LYS A N 1
ATOM 1627 C CA . LYS A 1 199 ? 7.726 -5.688 -9.972 1.00 93.56 199 LYS A CA 1
ATOM 1628 C C . LYS A 1 199 ? 8.777 -6.670 -9.448 1.00 93.56 199 LYS A C 1
ATOM 1630 O O . LYS A 1 199 ? 9.953 -6.330 -9.358 1.00 93.56 199 LYS A O 1
ATOM 1635 N N . ALA A 1 200 ? 8.366 -7.891 -9.112 1.00 93.50 200 ALA A N 1
ATOM 1636 C CA . ALA A 1 200 ? 9.269 -8.902 -8.579 1.00 93.50 200 ALA A CA 1
ATOM 1637 C C . ALA A 1 200 ? 10.224 -9.510 -9.617 1.00 93.50 200 ALA A C 1
ATOM 1639 O O . ALA A 1 200 ? 11.237 -10.075 -9.208 1.00 93.50 200 ALA A O 1
ATOM 1640 N N . LEU A 1 201 ? 9.890 -9.457 -10.911 1.00 93.56 201 LEU A N 1
ATOM 1641 C CA . LEU A 1 201 ? 10.575 -10.227 -11.957 1.00 93.56 201 LEU A CA 1
ATOM 1642 C C . LEU A 1 201 ? 11.131 -9.373 -13.098 1.00 93.56 201 LEU A C 1
ATOM 1644 O O . LEU A 1 201 ? 12.064 -9.802 -13.775 1.00 93.56 201 LEU A O 1
ATOM 1648 N N . GLU A 1 202 ? 10.569 -8.192 -13.327 1.00 94.38 202 GLU A N 1
ATOM 1649 C CA . GLU A 1 202 ? 10.824 -7.377 -14.511 1.00 94.38 202 GLU A CA 1
ATOM 1650 C C . GLU A 1 202 ? 11.305 -5.974 -14.131 1.00 94.38 202 GLU A C 1
ATOM 1652 O O . GLU A 1 202 ? 11.070 -5.482 -13.027 1.00 94.38 202 GLU A O 1
ATOM 1657 N N . PHE A 1 203 ? 11.975 -5.313 -15.075 1.00 93.31 203 PHE A N 1
ATOM 1658 C CA . PHE A 1 203 ? 12.313 -3.898 -14.962 1.00 93.31 203 PHE A CA 1
ATOM 1659 C C . PHE A 1 203 ? 11.158 -3.033 -15.488 1.00 93.31 203 PHE A C 1
ATOM 1661 O O . PHE A 1 203 ? 10.510 -3.414 -16.471 1.00 93.31 203 PHE A O 1
ATOM 1668 N N . PRO A 1 204 ? 10.903 -1.864 -14.877 1.00 92.94 204 PRO A N 1
ATOM 1669 C CA . PRO A 1 204 ? 9.920 -0.925 -15.387 1.00 92.94 204 PRO A CA 1
ATOM 1670 C C . PRO A 1 204 ? 10.338 -0.405 -16.765 1.00 92.94 204 PRO A C 1
ATOM 1672 O O . PRO A 1 204 ? 11.518 -0.356 -17.118 1.00 92.94 204 PRO A O 1
ATOM 1675 N N . LYS A 1 205 ? 9.340 -0.006 -17.552 1.00 91.56 205 LYS A N 1
ATOM 1676 C CA . LYS A 1 205 ? 9.531 0.625 -18.862 1.00 91.56 205 LYS A CA 1
ATOM 1677 C C . LYS A 1 205 ? 9.333 2.142 -18.735 1.00 91.56 205 LYS A C 1
ATOM 1679 O O . LYS A 1 205 ? 8.575 2.570 -17.859 1.00 91.56 205 LYS A O 1
ATOM 1684 N N . PRO A 1 206 ? 9.936 2.955 -19.625 1.00 90.06 206 PRO A N 1
ATOM 1685 C CA . PRO A 1 206 ? 9.669 4.389 -19.673 1.00 90.06 206 PRO A CA 1
ATOM 1686 C C . PRO A 1 206 ? 8.157 4.681 -19.719 1.00 90.06 206 PRO A C 1
ATOM 1688 O O . PRO A 1 206 ? 7.427 3.957 -20.403 1.00 90.06 206 PRO A O 1
ATOM 1691 N N . PRO A 1 207 ? 7.667 5.719 -19.017 1.00 88.50 207 PRO A N 1
ATOM 1692 C CA . PRO A 1 207 ? 8.429 6.800 -18.379 1.00 88.50 207 PRO A CA 1
ATOM 1693 C C . PRO A 1 207 ? 8.930 6.503 -16.953 1.00 88.50 207 PRO A C 1
ATOM 1695 O O . PRO A 1 207 ? 9.574 7.362 -16.356 1.00 88.50 207 PRO A O 1
ATOM 1698 N N . VAL A 1 208 ? 8.643 5.326 -16.391 1.00 89.44 208 VAL A N 1
ATOM 1699 C CA . VAL A 1 208 ? 9.090 4.965 -15.037 1.00 89.44 208 VAL A CA 1
ATOM 1700 C C . VAL A 1 208 ? 10.593 4.670 -15.060 1.00 89.44 208 VAL A C 1
ATOM 1702 O O . VAL A 1 208 ? 11.071 3.956 -15.943 1.00 89.44 208 VAL A O 1
ATOM 1705 N N . SER A 1 209 ? 11.344 5.235 -14.105 1.00 88.06 209 SER A N 1
ATOM 1706 C CA . SER A 1 209 ? 12.793 5.000 -14.004 1.00 88.06 209 SER A CA 1
ATOM 1707 C C . SER A 1 209 ? 13.086 3.526 -13.736 1.00 88.06 209 SER A C 1
ATOM 1709 O O . SER A 1 209 ? 12.386 2.888 -12.952 1.00 88.06 209 SER A O 1
ATOM 1711 N N . VAL A 1 210 ? 14.170 3.010 -14.321 1.00 88.50 210 VAL A N 1
ATOM 1712 C CA . VAL A 1 210 ? 14.701 1.663 -14.044 1.00 88.50 210 VAL A CA 1
ATOM 1713 C C . VAL A 1 210 ? 14.999 1.475 -12.553 1.00 88.50 210 VAL A C 1
ATOM 1715 O O . VAL A 1 210 ? 14.836 0.369 -12.040 1.00 88.50 210 VAL A O 1
ATOM 1718 N N . ASP A 1 211 ? 15.326 2.558 -11.844 1.00 85.94 211 ASP A N 1
ATOM 1719 C CA . ASP A 1 211 ? 15.579 2.557 -10.397 1.00 85.94 211 ASP A CA 1
ATOM 1720 C C . ASP A 1 211 ? 14.336 2.200 -9.563 1.00 85.94 211 ASP A C 1
ATOM 1722 O O . ASP A 1 211 ? 14.468 1.872 -8.389 1.00 85.94 211 ASP A O 1
ATOM 1726 N N . ALA A 1 212 ? 13.138 2.220 -10.165 1.00 88.12 212 ALA A N 1
ATOM 1727 C CA . ALA A 1 212 ? 11.901 1.727 -9.553 1.00 88.12 212 ALA A CA 1
ATOM 1728 C C . ALA A 1 212 ? 11.784 0.201 -9.501 1.00 88.12 212 ALA A C 1
ATOM 1730 O O . ALA A 1 212 ? 10.890 -0.342 -8.838 1.00 88.12 212 ALA A O 1
ATOM 1731 N N . ALA A 1 213 ? 12.675 -0.514 -10.187 1.00 89.62 213 ALA A N 1
ATOM 1732 C CA . ALA A 1 213 ? 12.820 -1.945 -9.993 1.00 89.62 213 ALA A CA 1
ATOM 1733 C C . ALA A 1 213 ? 13.352 -2.260 -8.591 1.00 89.62 213 ALA A C 1
ATOM 1735 O O . ALA A 1 213 ? 13.957 -1.435 -7.910 1.00 89.62 213 ALA A O 1
ATOM 1736 N N . ARG A 1 214 ? 13.201 -3.520 -8.184 1.00 89.31 214 ARG A N 1
ATOM 1737 C CA . ARG A 1 214 ? 13.872 -4.026 -6.989 1.00 89.31 214 ARG A CA 1
ATOM 1738 C C . ARG A 1 214 ? 15.391 -3.830 -7.122 1.00 89.31 214 ARG A C 1
ATOM 1740 O O . ARG A 1 214 ? 15.996 -4.280 -8.098 1.00 8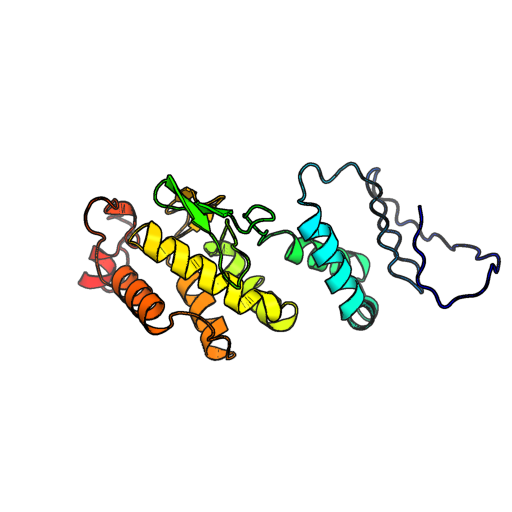9.31 214 ARG A O 1
ATOM 1747 N N . SER A 1 215 ? 16.021 -3.212 -6.124 1.00 88.19 215 SER A N 1
ATOM 1748 C CA . SER A 1 215 ? 17.481 -3.062 -6.091 1.00 88.19 215 SER A CA 1
ATOM 1749 C C . SER A 1 215 ? 18.160 -4.427 -6.226 1.00 88.19 215 SER A C 1
ATOM 1751 O O . SER A 1 215 ? 17.787 -5.386 -5.551 1.00 88.19 215 SER A O 1
ATOM 1753 N N . GLY A 1 216 ? 19.134 -4.537 -7.132 1.00 89.12 216 GLY A N 1
ATOM 1754 C CA . GLY A 1 216 ? 19.824 -5.801 -7.393 1.00 89.12 216 GLY A CA 1
ATOM 1755 C C . GLY A 1 216 ? 18.976 -6.878 -8.087 1.00 89.12 216 GLY A C 1
ATOM 1756 O O . GLY A 1 216 ? 19.367 -8.046 -8.057 1.00 89.12 216 GLY A O 1
ATOM 1757 N N . LEU A 1 217 ? 17.846 -6.530 -8.725 1.00 91.50 217 LEU A N 1
ATOM 1758 C CA . LEU A 1 217 ? 16.977 -7.489 -9.428 1.00 91.50 217 LEU A CA 1
ATOM 1759 C C . LEU A 1 217 ? 17.742 -8.336 -10.451 1.00 91.50 217 LEU A C 1
ATOM 1761 O O . LEU A 1 217 ? 17.579 -9.553 -10.476 1.00 91.50 217 LEU A O 1
ATOM 1765 N N . LYS A 1 218 ? 18.624 -7.712 -11.244 1.00 91.94 218 LYS A N 1
ATOM 1766 C CA . LYS A 1 218 ? 19.466 -8.418 -12.223 1.00 91.94 218 LYS A CA 1
ATOM 1767 C C . LYS A 1 218 ? 20.248 -9.559 -11.563 1.00 91.94 218 LYS A C 1
ATOM 1769 O O . LYS A 1 218 ? 20.154 -10.702 -11.994 1.00 91.94 218 LYS A O 1
ATOM 1774 N N . TYR A 1 219 ? 20.960 -9.255 -10.480 1.00 92.38 219 TYR A N 1
ATOM 1775 C CA . TYR A 1 219 ? 21.771 -10.235 -9.757 1.00 92.38 219 TYR A CA 1
ATOM 1776 C C . TYR A 1 219 ? 20.918 -11.272 -9.037 1.00 92.38 219 TYR A C 1
ATOM 1778 O O . TYR A 1 219 ? 21.263 -12.445 -9.034 1.00 92.38 219 TYR A O 1
ATOM 1786 N N . THR A 1 220 ? 19.769 -10.873 -8.494 1.00 91.44 220 THR A N 1
ATOM 1787 C CA . THR A 1 220 ? 18.832 -11.820 -7.882 1.00 91.44 220 THR A CA 1
ATOM 1788 C C . THR A 1 220 ? 18.346 -12.848 -8.906 1.00 91.44 220 THR A C 1
ATOM 1790 O O . THR A 1 220 ? 18.294 -14.033 -8.594 1.00 91.44 220 THR A O 1
ATOM 1793 N N . ASN A 1 221 ? 18.052 -12.418 -10.135 1.00 90.81 221 ASN A N 1
ATOM 1794 C CA . ASN A 1 221 ? 17.604 -13.304 -11.208 1.00 90.81 221 ASN A CA 1
ATOM 1795 C C . ASN A 1 221 ? 18.727 -14.210 -11.742 1.00 90.81 221 ASN A C 1
ATOM 1797 O O . ASN A 1 221 ? 18.472 -15.366 -12.063 1.00 90.81 221 ASN A O 1
ATOM 1801 N N . GLU A 1 222 ? 19.956 -13.699 -11.845 1.00 92.88 222 GLU A N 1
ATOM 1802 C CA . GLU A 1 222 ? 21.101 -14.439 -12.400 1.00 92.88 222 GLU A CA 1
ATOM 1803 C C . GLU A 1 222 ? 21.791 -15.353 -11.372 1.00 92.88 222 GLU A C 1
ATOM 1805 O O . GLU A 1 222 ? 22.229 -16.450 -11.712 1.00 92.88 222 GLU A O 1
ATOM 1810 N N . LEU A 1 223 ? 21.910 -14.902 -10.120 1.00 93.25 223 LEU A N 1
ATOM 1811 C CA . LEU A 1 223 ? 22.725 -15.525 -9.068 1.00 93.25 223 LEU A CA 1
ATOM 1812 C C . LEU A 1 223 ? 21.896 -16.072 -7.898 1.00 93.25 223 LEU A C 1
ATOM 1814 O O . LEU A 1 223 ? 22.415 -16.836 -7.088 1.00 93.25 223 LEU A O 1
ATOM 1818 N N . GLY A 1 224 ? 20.632 -15.661 -7.762 1.00 92.88 224 GLY A N 1
ATOM 1819 C CA . GLY A 1 224 ? 19.785 -15.995 -6.611 1.00 92.88 224 GLY A CA 1
ATOM 1820 C C . GLY A 1 224 ? 20.020 -15.129 -5.365 1.00 92.88 224 GLY A C 1
ATOM 1821 O O . GLY A 1 224 ? 19.370 -15.347 -4.345 1.00 92.88 224 GLY A O 1
ATOM 1822 N N . TYR A 1 225 ? 20.923 -14.144 -5.423 1.00 92.00 225 TYR A N 1
ATOM 1823 C CA . TYR A 1 225 ? 21.210 -13.207 -4.331 1.00 92.00 225 TYR A CA 1
ATOM 1824 C C . TYR A 1 225 ? 21.711 -11.855 -4.859 1.00 92.00 225 TYR A C 1
ATOM 1826 O O . TYR A 1 225 ? 22.065 -11.710 -6.029 1.00 92.00 225 TYR A O 1
ATOM 1834 N N . ILE A 1 226 ? 21.760 -10.855 -3.977 1.00 91.44 226 ILE A N 1
ATOM 1835 C CA . ILE A 1 226 ? 22.307 -9.530 -4.279 1.00 91.44 226 ILE A CA 1
ATOM 1836 C C . ILE A 1 226 ? 23.777 -9.496 -3.845 1.00 91.44 226 ILE A C 1
ATOM 1838 O O . ILE A 1 226 ? 24.076 -9.604 -2.657 1.00 91.44 226 ILE A O 1
ATOM 1842 N N . ALA A 1 227 ? 24.694 -9.377 -4.805 1.00 90.56 227 ALA A N 1
ATOM 1843 C CA . ALA A 1 227 ? 26.129 -9.313 -4.539 1.00 90.56 227 ALA A CA 1
ATOM 1844 C C . ALA A 1 227 ? 26.524 -7.923 -4.004 1.00 90.56 227 ALA A C 1
ATOM 1846 O O . ALA A 1 227 ? 26.283 -6.915 -4.665 1.00 90.56 227 ALA A O 1
ATOM 1847 N N . ALA A 1 228 ? 27.116 -7.874 -2.806 1.00 88.88 228 ALA A N 1
ATOM 1848 C CA . ALA A 1 228 ? 27.408 -6.628 -2.088 1.00 88.88 228 ALA A CA 1
ATOM 1849 C C . ALA A 1 228 ? 28.465 -5.738 -2.769 1.00 88.88 228 ALA A C 1
ATOM 1851 O O . ALA A 1 228 ? 28.520 -4.544 -2.516 1.00 88.88 228 ALA A O 1
ATOM 1852 N N . ASP A 1 229 ? 29.300 -6.316 -3.628 1.00 91.00 229 ASP A N 1
ATOM 1853 C CA . ASP A 1 229 ? 30.334 -5.641 -4.414 1.00 91.00 229 ASP A CA 1
ATOM 1854 C C . ASP A 1 229 ? 29.812 -5.060 -5.743 1.00 91.00 229 ASP A C 1
ATOM 1856 O O . ASP A 1 229 ? 30.589 -4.475 -6.497 1.00 91.00 229 ASP A O 1
ATOM 1860 N N . ARG A 1 230 ? 28.521 -5.244 -6.068 1.00 80.50 230 ARG A N 1
ATOM 1861 C CA . ARG A 1 230 ? 27.965 -4.963 -7.408 1.00 80.50 230 ARG A CA 1
ATOM 1862 C C . ARG A 1 230 ? 26.734 -4.054 -7.443 1.00 80.50 230 ARG A C 1
ATOM 1864 O O . ARG A 1 230 ? 26.191 -3.850 -8.535 1.00 80.50 230 ARG A O 1
ATOM 1871 N N . VAL A 1 231 ? 26.267 -3.572 -6.291 1.00 73.69 231 VAL A N 1
ATOM 1872 C CA . VAL A 1 231 ? 25.050 -2.753 -6.129 1.00 73.69 231 VAL A CA 1
ATOM 1873 C C . VAL A 1 231 ? 25.371 -1.464 -5.400 1.00 73.69 231 VAL A C 1
ATOM 1875 O O . VAL A 1 231 ? 26.157 -1.533 -4.433 1.00 73.69 231 VAL A O 1
#

Nearest PDB structures (foldseek):
  6f8z-assembly1_A  TM=9.069E-01  e=2.708E-09  Bacteroides thetaiotaomicron
  6f90-assembly2_C  TM=9.020E-01  e=3.223E-09  Bacteroides thetaiotaomicron
  6f8z-assembly2_B  TM=9.159E-01  e=5.761E-09  Bacteroides thetaiotaomicron
  6f8z-assembly2_C  TM=9.105E-01  e=9.169E-09  Bacteroides thetaiotaomicron
  7zgm-assembly1_A  TM=9.184E-01  e=1.841E-08  Phocaeicola massiliensis B84634 = Timone 84634 = DSM 17679 = JCM 13223